Protein AF-A0A937FXF6-F1 (afdb_monomer_lite)

pLDDT: mean 72.11, std 13.73, range [28.94, 90.62]

Organism: NCBI:txid2494733

Structure (mmCIF, N/CA/C/O backbone):
data_AF-A0A937FXF6-F1
#
_entry.id   AF-A0A937FXF6-F1
#
loop_
_atom_site.group_PDB
_atom_site.id
_atom_site.type_symbol
_atom_site.label_atom_id
_atom_site.label_alt_id
_atom_site.label_comp_id
_atom_site.label_asym_id
_atom_site.label_entity_id
_atom_site.label_seq_id
_atom_site.pdbx_PDB_ins_code
_atom_site.Cartn_x
_atom_site.Cartn_y
_atom_site.Cartn_z
_atom_site.occupancy
_atom_site.B_iso_or_equiv
_atom_site.auth_seq_id
_atom_site.auth_comp_id
_atom_site.auth_asym_id
_atom_site.auth_atom_id
_atom_site.pdbx_PDB_model_num
ATOM 1 N N . MET A 1 1 ? -9.557 15.647 -20.014 1.00 28.94 1 MET A N 1
ATOM 2 C CA . MET A 1 1 ? -8.105 15.631 -20.288 1.00 28.94 1 MET A CA 1
ATOM 3 C C . MET A 1 1 ? -7.456 15.015 -19.062 1.00 28.94 1 MET A C 1
ATOM 5 O O . MET A 1 1 ? -7.532 15.624 -18.004 1.00 28.94 1 MET A O 1
ATOM 9 N N . ASN A 1 2 ? -6.970 13.776 -19.180 1.00 29.73 2 ASN A N 1
ATOM 10 C CA . ASN A 1 2 ? -6.402 13.007 -18.070 1.00 29.73 2 ASN A CA 1
ATOM 11 C C . ASN A 1 2 ? -5.007 13.547 -17.745 1.00 29.73 2 ASN A C 1
ATOM 13 O O . ASN A 1 2 ? -4.055 13.266 -18.466 1.00 29.73 2 ASN A O 1
ATOM 17 N N . ASN A 1 3 ? -4.908 14.346 -16.686 1.00 34.97 3 ASN A N 1
ATOM 18 C CA . ASN A 1 3 ? -3.640 14.717 -16.069 1.00 34.97 3 ASN A CA 1
ATOM 19 C C . ASN A 1 3 ? -3.414 13.808 -14.852 1.00 34.97 3 ASN A C 1
ATOM 21 O O . ASN A 1 3 ? -4.322 13.679 -14.035 1.00 34.97 3 ASN A O 1
ATOM 25 N N . ASN A 1 4 ? -2.191 13.274 -14.732 1.00 40.78 4 ASN A N 1
ATOM 26 C CA . ASN A 1 4 ? -1.570 12.672 -13.532 1.00 40.78 4 ASN A CA 1
ATOM 27 C C . ASN A 1 4 ? -1.577 11.138 -13.332 1.00 40.78 4 ASN A C 1
ATOM 29 O O . ASN A 1 4 ? -1.700 10.700 -12.195 1.00 40.78 4 ASN A O 1
ATOM 33 N N . ASN A 1 5 ? -1.302 10.312 -14.350 1.00 48.31 5 ASN A N 1
ATOM 34 C CA . ASN A 1 5 ? -1.121 8.858 -14.125 1.00 48.31 5 ASN A CA 1
ATOM 35 C C . ASN A 1 5 ? 0.332 8.372 -13.950 1.00 48.31 5 ASN A C 1
ATOM 37 O O . ASN A 1 5 ? 0.564 7.170 -13.848 1.00 48.31 5 ASN A O 1
ATOM 41 N N . TYR A 1 6 ? 1.329 9.261 -13.880 1.00 56.16 6 TYR A N 1
ATOM 42 C CA . TYR A 1 6 ? 2.731 8.826 -13.892 1.00 56.16 6 TYR A CA 1
ATOM 43 C C . TYR A 1 6 ? 3.613 9.474 -12.816 1.00 56.16 6 TYR A C 1
ATOM 45 O O . TYR A 1 6 ? 4.704 9.955 -13.115 1.00 56.16 6 TYR A O 1
ATOM 53 N N . GLN A 1 7 ? 3.186 9.461 -11.549 1.00 54.09 7 GLN A N 1
ATOM 54 C CA . GLN A 1 7 ? 4.049 9.878 -10.426 1.00 54.09 7 GLN A CA 1
ATOM 55 C C . GLN A 1 7 ? 5.380 9.091 -10.358 1.00 54.09 7 GLN A C 1
ATOM 57 O O . GLN A 1 7 ? 6.373 9.586 -9.839 1.00 54.09 7 GLN A O 1
ATOM 62 N N . TRP A 1 8 ? 5.465 7.896 -10.948 1.00 59.62 8 TRP A N 1
ATOM 63 C CA . TRP A 1 8 ? 6.728 7.159 -11.069 1.00 59.62 8 TRP A CA 1
ATOM 64 C C . TRP A 1 8 ? 7.698 7.731 -12.113 1.00 59.62 8 TRP A C 1
ATOM 66 O O . TRP A 1 8 ? 8.911 7.597 -11.944 1.00 59.62 8 TRP A O 1
ATOM 76 N N . LEU A 1 9 ? 7.205 8.390 -13.173 1.00 62.44 9 LEU A N 1
ATOM 77 C CA . LEU A 1 9 ? 8.073 9.008 -14.183 1.00 62.44 9 LEU A CA 1
ATOM 78 C C . LEU A 1 9 ? 8.890 10.148 -13.573 1.00 62.44 9 LEU A C 1
ATOM 80 O O . LEU A 1 9 ? 10.043 10.318 -13.955 1.00 62.44 9 LEU A O 1
ATOM 84 N N . SER A 1 10 ? 8.346 10.863 -12.581 1.00 61.66 10 SER A N 1
ATOM 85 C CA . SER A 1 10 ? 9.098 11.902 -11.868 1.00 61.66 10 SER A CA 1
ATOM 86 C C . SER A 1 10 ? 10.244 11.339 -11.026 1.00 61.66 10 SER A C 1
ATOM 88 O O . SER A 1 10 ? 11.285 11.978 -10.915 1.00 61.66 10 SER A O 1
ATOM 90 N N . SER A 1 11 ? 10.123 10.120 -10.485 1.00 60.66 11 SER A N 1
ATOM 91 C CA . SER A 1 11 ? 11.245 9.477 -9.780 1.00 60.66 11 SER A CA 1
ATOM 92 C C . SER A 1 11 ? 12.391 9.158 -10.745 1.00 60.66 11 SER A C 1
ATOM 94 O O . SER A 1 11 ? 13.559 9.370 -10.420 1.00 60.66 11 SER A O 1
ATOM 96 N N . LEU A 1 12 ? 12.065 8.718 -11.964 1.00 64.38 12 LEU A N 1
ATOM 97 C CA . LEU A 1 12 ? 13.050 8.488 -13.027 1.00 64.38 12 LEU A CA 1
ATOM 98 C C . LEU A 1 12 ? 13.654 9.789 -13.552 1.00 64.38 12 LEU A C 1
ATOM 100 O O . LEU A 1 12 ? 14.849 9.831 -13.847 1.00 64.38 12 LEU A O 1
ATOM 104 N N . GLU A 1 13 ? 12.845 10.846 -13.632 1.00 66.56 13 GLU A N 1
ATOM 105 C CA . GLU A 1 13 ? 13.291 12.198 -13.960 1.00 66.56 13 GLU A CA 1
ATOM 106 C C . GLU A 1 13 ? 14.371 12.676 -12.988 1.00 66.56 13 GLU A C 1
ATOM 108 O O . GLU A 1 13 ? 15.431 13.128 -13.416 1.00 66.56 13 GLU A O 1
ATOM 113 N N . VAL A 1 14 ? 14.164 12.473 -11.686 1.00 63.22 14 VAL A N 1
ATOM 114 C CA . VAL A 1 14 ? 15.132 12.867 -10.655 1.00 63.22 14 VAL A CA 1
ATOM 115 C C . VAL A 1 14 ? 16.428 12.049 -10.725 1.00 63.22 14 VAL A C 1
ATOM 117 O O . VAL A 1 14 ? 17.506 12.629 -10.597 1.00 63.22 14 VAL A O 1
ATOM 120 N N . ALA A 1 15 ? 16.368 10.729 -10.939 1.00 62.84 15 ALA A N 1
ATOM 121 C CA . ALA A 1 15 ? 17.587 9.906 -10.955 1.00 62.84 15 ALA A CA 1
ATOM 122 C C . ALA A 1 15 ? 18.389 9.978 -12.246 1.00 62.84 15 ALA A C 1
ATOM 124 O O . ALA A 1 15 ? 19.617 10.061 -12.212 1.00 62.84 15 ALA A O 1
ATOM 125 N N . PHE A 1 16 ? 17.712 9.887 -13.387 1.00 66.81 16 PHE A N 1
ATOM 126 C CA . PHE A 1 16 ? 18.377 9.699 -14.673 1.00 66.81 16 PHE A CA 1
ATOM 127 C C . PHE A 1 16 ? 18.341 10.961 -15.535 1.00 66.81 16 PHE A C 1
ATOM 129 O O . PHE A 1 16 ? 19.142 11.080 -16.467 1.00 66.81 16 PHE A O 1
ATOM 136 N N . ASN A 1 17 ? 17.468 11.920 -15.202 1.00 73.75 17 ASN A N 1
ATOM 137 C CA . ASN A 1 17 ? 17.175 13.113 -15.996 1.00 73.75 17 ASN A CA 1
ATOM 138 C C . ASN A 1 17 ? 17.045 12.807 -17.507 1.00 73.75 17 ASN A C 1
ATOM 140 O O . ASN A 1 17 ? 17.789 13.378 -18.312 1.00 73.75 17 ASN A O 1
ATOM 144 N N . PRO A 1 18 ? 16.196 11.834 -17.897 1.00 73.00 18 PRO A N 1
ATOM 145 C CA . PRO A 1 18 ? 16.007 11.444 -19.286 1.00 73.00 18 PRO A CA 1
ATOM 146 C C . PRO A 1 18 ? 15.195 12.497 -20.058 1.00 73.00 18 PRO A C 1
ATOM 148 O O . PRO A 1 18 ? 14.505 13.327 -19.469 1.00 73.00 18 PRO A O 1
ATOM 151 N N . ASP A 1 19 ? 15.232 12.433 -21.390 1.00 79.12 19 ASP A N 1
ATOM 152 C CA . ASP A 1 19 ? 14.400 13.297 -22.239 1.00 79.12 19 ASP A CA 1
ATOM 153 C C . ASP A 1 19 ? 12.890 13.089 -21.981 1.00 79.12 19 ASP A C 1
ATOM 155 O O . ASP A 1 19 ? 12.420 11.974 -21.736 1.00 79.12 19 ASP A O 1
ATOM 159 N N . ALA A 1 20 ? 12.087 14.150 -22.097 1.00 79.12 20 ALA A N 1
ATOM 160 C CA . ALA A 1 20 ? 10.641 14.071 -21.877 1.00 79.12 20 ALA A CA 1
ATOM 161 C C . ALA A 1 20 ? 9.941 13.087 -22.837 1.00 79.12 20 ALA A C 1
ATOM 163 O O . ALA A 1 20 ? 8.969 12.424 -22.460 1.00 79.12 20 ALA A O 1
ATOM 164 N N . ASN A 1 21 ? 10.436 12.943 -24.071 1.00 79.75 21 ASN A N 1
ATOM 165 C CA . ASN A 1 21 ? 9.888 11.985 -25.027 1.00 79.75 21 ASN A CA 1
ATOM 166 C C . ASN A 1 21 ? 10.235 10.537 -24.652 1.00 79.75 21 ASN A C 1
ATOM 168 O O . ASN A 1 21 ? 9.435 9.641 -24.928 1.00 79.75 21 ASN A O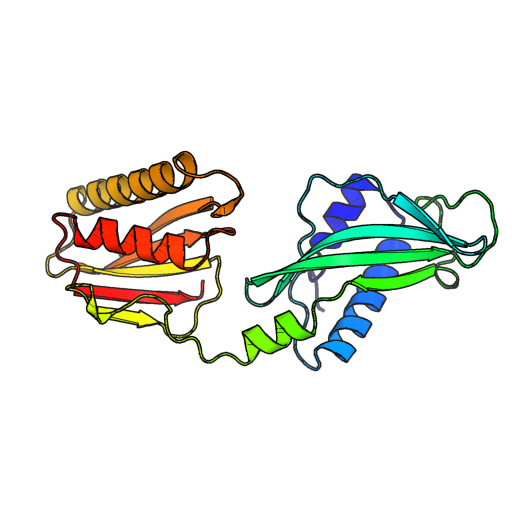 1
ATOM 172 N N . PHE A 1 22 ? 11.369 10.302 -23.978 1.00 82.12 22 PHE A N 1
ATOM 173 C CA . PHE A 1 22 ? 11.707 8.995 -23.404 1.00 82.12 22 PHE A CA 1
ATOM 174 C C . PHE A 1 22 ? 10.673 8.597 -22.347 1.00 82.12 22 PHE A C 1
ATOM 176 O O . PHE A 1 22 ? 10.062 7.534 -22.457 1.00 82.12 22 PHE A O 1
ATOM 183 N N . LEU A 1 23 ? 10.419 9.481 -21.373 1.00 78.69 23 LEU A N 1
ATOM 184 C CA . LEU A 1 23 ? 9.441 9.252 -20.302 1.00 78.69 23 LEU A CA 1
ATOM 185 C C . LEU A 1 23 ? 8.042 8.997 -20.870 1.00 78.69 23 LEU A C 1
ATOM 187 O O . LEU A 1 23 ? 7.380 8.027 -20.498 1.00 78.69 23 LEU A O 1
ATOM 191 N N . LYS A 1 24 ? 7.620 9.825 -21.832 1.00 80.06 24 LYS A N 1
ATOM 192 C CA . LYS A 1 24 ? 6.320 9.688 -22.493 1.00 80.06 24 LYS A CA 1
ATOM 193 C C . LYS A 1 24 ? 6.182 8.352 -23.223 1.00 80.06 24 LYS A C 1
ATOM 195 O O . LYS A 1 24 ? 5.180 7.664 -23.032 1.00 80.06 24 LYS A O 1
ATOM 200 N N . LYS A 1 25 ? 7.167 7.967 -24.045 1.00 84.00 25 LYS A N 1
ATOM 201 C CA . LYS A 1 25 ? 7.114 6.702 -24.794 1.00 84.00 25 LYS A CA 1
ATOM 202 C C . LYS A 1 25 ? 7.137 5.498 -23.855 1.00 84.00 25 LYS A C 1
ATOM 204 O O . LYS A 1 25 ? 6.382 4.551 -24.076 1.00 84.00 25 LYS A O 1
ATOM 209 N N . MET A 1 26 ? 7.970 5.537 -22.818 1.00 83.62 26 MET A N 1
ATOM 210 C CA . MET A 1 26 ? 8.046 4.482 -21.811 1.00 83.62 26 MET A CA 1
ATOM 211 C C . MET A 1 26 ? 6.700 4.293 -21.113 1.00 83.62 26 MET A C 1
ATOM 213 O O . MET A 1 26 ? 6.179 3.181 -21.113 1.00 83.62 26 MET A O 1
ATOM 217 N N . GLY A 1 27 ? 6.099 5.376 -20.605 1.00 79.19 27 GLY A N 1
ATOM 218 C CA . GLY A 1 27 ? 4.797 5.319 -19.941 1.00 79.19 27 GLY A CA 1
ATOM 219 C C . GLY A 1 27 ? 3.712 4.725 -20.834 1.00 79.19 27 GLY A C 1
ATOM 220 O O . GLY A 1 27 ? 3.084 3.741 -20.458 1.00 79.19 27 GLY A O 1
ATOM 221 N N . GLN A 1 28 ? 3.579 5.234 -22.062 1.00 81.88 28 GLN A N 1
ATOM 222 C CA . GLN A 1 28 ? 2.592 4.737 -23.029 1.00 81.88 28 GLN A CA 1
ATOM 223 C C . GLN A 1 28 ? 2.803 3.263 -23.402 1.00 81.88 28 GLN A C 1
ATOM 225 O O . GLN A 1 28 ? 1.839 2.515 -23.551 1.00 81.88 28 GLN A O 1
ATOM 230 N N . THR A 1 29 ? 4.059 2.839 -23.574 1.00 84.50 29 THR A N 1
ATOM 231 C CA . THR A 1 29 ? 4.378 1.458 -23.964 1.00 84.50 29 THR A CA 1
ATOM 232 C C . THR A 1 29 ? 4.073 0.490 -22.824 1.00 84.50 29 THR A C 1
ATOM 234 O O . THR A 1 29 ? 3.408 -0.521 -23.042 1.00 84.50 29 THR A O 1
ATOM 237 N N . LEU A 1 30 ? 4.530 0.804 -21.610 1.00 83.69 30 LEU A N 1
ATOM 238 C CA . LEU A 1 30 ? 4.349 -0.052 -20.440 1.00 83.69 30 LEU A CA 1
ATOM 239 C C . LEU A 1 30 ? 2.883 -0.118 -19.996 1.00 83.69 30 LEU A C 1
ATOM 241 O O . LEU A 1 30 ? 2.415 -1.199 -19.643 1.00 83.69 30 LEU A O 1
ATOM 245 N N . GLU A 1 31 ? 2.140 0.987 -20.072 1.00 78.38 31 GLU A N 1
ATOM 246 C CA . GLU A 1 31 ? 0.695 1.018 -19.808 1.00 78.38 31 GLU A CA 1
ATOM 247 C C . GLU A 1 31 ? -0.052 0.123 -20.800 1.00 78.38 31 GLU A C 1
ATOM 249 O O . GLU A 1 31 ? -0.700 -0.834 -20.389 1.00 78.38 31 GLU A O 1
ATOM 254 N N . ALA A 1 32 ? 0.163 0.306 -22.108 1.00 80.12 32 ALA A N 1
ATOM 255 C CA . ALA A 1 32 ? -0.484 -0.521 -23.125 1.00 80.12 32 ALA A CA 1
ATOM 256 C C . ALA A 1 32 ? -0.135 -2.017 -23.008 1.00 80.12 32 ALA A C 1
ATOM 258 O O . ALA A 1 32 ? -0.944 -2.875 -23.368 1.00 80.12 32 ALA A O 1
ATOM 259 N N . MET A 1 33 ? 1.074 -2.358 -22.548 1.00 82.25 33 MET A N 1
ATOM 260 C CA . MET A 1 33 ? 1.452 -3.746 -22.262 1.00 82.25 33 MET A CA 1
ATOM 261 C C . MET A 1 33 ? 0.724 -4.298 -21.039 1.00 82.25 33 MET A C 1
ATOM 263 O O . MET A 1 33 ? 0.286 -5.448 -21.060 1.00 82.25 33 MET A O 1
ATOM 267 N N . SER A 1 34 ? 0.594 -3.487 -19.995 1.00 78.75 34 SER A N 1
ATOM 268 C CA . SER A 1 34 ? -0.077 -3.880 -18.761 1.00 78.75 34 SER A CA 1
ATOM 269 C C . SER A 1 34 ? -1.574 -4.049 -18.968 1.00 78.75 34 SER A C 1
ATOM 271 O O . SER A 1 34 ? -2.109 -5.072 -18.561 1.00 78.75 34 SER A O 1
ATOM 273 N N . ASP A 1 35 ? -2.219 -3.136 -19.696 1.00 75.62 35 ASP A N 1
ATOM 274 C CA . ASP A 1 35 ? -3.632 -3.239 -20.072 1.00 75.62 35 ASP A CA 1
ATOM 275 C C . ASP A 1 35 ? -3.896 -4.529 -20.859 1.00 75.62 35 ASP A C 1
ATOM 277 O O . ASP A 1 35 ? -4.858 -5.250 -20.620 1.00 75.62 35 ASP A O 1
ATOM 281 N N . ARG A 1 36 ? -3.002 -4.912 -21.778 1.00 78.69 36 ARG A N 1
ATOM 282 C CA . ARG A 1 36 ? -3.145 -6.202 -22.479 1.00 78.69 36 ARG A CA 1
ATOM 283 C C . ARG A 1 36 ? -2.979 -7.402 -21.551 1.00 78.69 36 ARG A C 1
ATOM 285 O O . ARG A 1 36 ? -3.608 -8.429 -21.789 1.00 78.69 36 ARG A O 1
ATOM 292 N N . ALA A 1 37 ? -2.100 -7.300 -20.559 1.00 78.75 37 ALA A N 1
ATOM 293 C CA . ALA A 1 37 ? -1.777 -8.394 -19.652 1.00 78.75 37 ALA A CA 1
ATOM 294 C C . ALA A 1 37 ? -2.819 -8.575 -18.533 1.00 78.75 37 ALA A C 1
ATOM 296 O O . ALA A 1 37 ? -3.092 -9.707 -18.143 1.00 78.75 37 ALA A O 1
ATOM 297 N N . LEU A 1 38 ? -3.395 -7.477 -18.039 1.00 73.25 38 LEU A N 1
ATOM 298 C CA . LEU A 1 38 ? -4.373 -7.442 -16.948 1.00 73.25 38 LEU A CA 1
ATOM 299 C C . LEU A 1 38 ? -5.823 -7.295 -17.440 1.00 73.25 38 LEU A C 1
ATOM 301 O O . LEU A 1 38 ? -6.758 -7.510 -16.674 1.00 73.25 38 LEU A O 1
ATOM 305 N N . GLY A 1 39 ? -6.037 -6.931 -18.706 1.00 70.50 39 GLY A N 1
ATOM 306 C CA . GLY A 1 39 ? -7.355 -6.600 -19.242 1.00 70.50 39 GLY A CA 1
ATOM 307 C C . GLY A 1 39 ? -7.773 -5.166 -18.896 1.00 70.50 39 GLY A C 1
ATOM 308 O O . GLY A 1 39 ? -7.090 -4.207 -19.230 1.00 70.50 39 GLY A O 1
ATOM 309 N N . SER A 1 40 ? -8.931 -4.993 -18.256 1.00 54.00 40 SER A N 1
ATOM 310 C CA . SER A 1 40 ? -9.504 -3.673 -17.932 1.00 54.00 40 SER A CA 1
ATOM 311 C C . SER A 1 40 ? -9.040 -3.081 -16.595 1.00 54.00 40 SER A C 1
ATOM 313 O O . SER A 1 40 ? -9.572 -2.053 -16.179 1.00 54.00 40 SER A O 1
ATOM 315 N N . ALA A 1 41 ? -8.097 -3.716 -15.897 1.00 53.53 41 ALA A N 1
ATOM 316 C CA . ALA A 1 41 ? -7.511 -3.148 -14.689 1.00 53.53 41 ALA A CA 1
ATOM 317 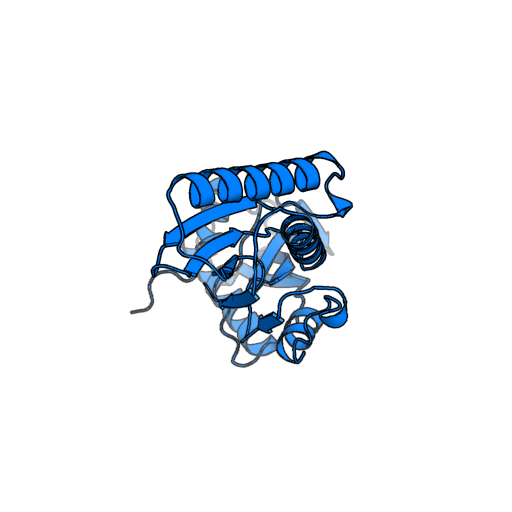C C . ALA A 1 41 ? -6.546 -2.023 -15.092 1.00 53.53 41 ALA A C 1
ATOM 319 O O . ALA A 1 41 ? -5.392 -2.276 -15.431 1.00 53.53 41 ALA A O 1
ATOM 320 N N . SER A 1 42 ? -7.041 -0.783 -15.110 1.00 49.91 42 SER A N 1
ATOM 321 C CA . SER A 1 42 ? -6.194 0.388 -15.325 1.00 49.91 42 SER A CA 1
ATOM 322 C C . SER A 1 42 ? -5.110 0.427 -14.256 1.00 49.91 42 SER A C 1
ATOM 324 O O . SER A 1 42 ? -5.404 0.372 -13.063 1.00 49.91 42 SER A O 1
ATOM 326 N N . LEU A 1 43 ? -3.856 0.547 -14.685 1.00 50.88 43 LEU A N 1
ATOM 327 C CA . LEU A 1 43 ? -2.727 0.748 -13.786 1.00 50.88 43 LEU A CA 1
ATOM 328 C C . LEU A 1 43 ? -2.868 2.118 -13.104 1.00 50.88 43 LEU A C 1
ATOM 330 O O . LEU A 1 43 ? -2.449 3.145 -13.639 1.00 50.88 43 LEU A O 1
ATOM 334 N N . VAL A 1 44 ? -3.480 2.159 -11.922 1.00 42.47 44 VAL A N 1
ATOM 335 C CA . VAL A 1 44 ? -3.525 3.371 -11.099 1.00 42.47 44 VAL A CA 1
ATOM 336 C C . VAL A 1 44 ? -2.264 3.399 -10.237 1.00 42.47 44 VAL A C 1
ATOM 338 O O . VAL A 1 44 ? -2.283 3.037 -9.072 1.00 42.47 44 VAL A O 1
ATOM 341 N N . GLY A 1 45 ? -1.151 3.820 -10.845 1.00 46.19 45 GLY A N 1
ATOM 342 C CA . GLY A 1 45 ? 0.069 4.205 -10.128 1.00 46.19 45 GLY A CA 1
ATOM 343 C C . GLY A 1 45 ? 1.032 3.065 -9.774 1.00 46.19 45 GLY A C 1
ATOM 344 O O . GLY A 1 45 ? 0.940 2.438 -8.730 1.00 46.19 45 GLY A O 1
ATOM 345 N N . ALA A 1 46 ? 2.067 2.873 -10.592 1.00 43.25 46 ALA A N 1
ATOM 346 C CA . ALA A 1 46 ? 3.287 2.207 -10.127 1.00 43.25 46 ALA A CA 1
ATOM 347 C C . ALA A 1 46 ? 4.055 3.134 -9.169 1.00 43.25 46 ALA A C 1
ATOM 349 O O . ALA A 1 46 ? 4.086 4.340 -9.413 1.00 43.25 46 ALA A O 1
ATOM 350 N N . PHE A 1 47 ? 4.708 2.598 -8.133 1.00 45.47 47 PHE A N 1
ATOM 351 C CA . PHE A 1 47 ? 5.605 3.362 -7.258 1.00 45.47 47 PHE A CA 1
ATOM 352 C C . PHE A 1 47 ? 6.972 2.684 -7.205 1.00 45.47 47 PHE A C 1
ATOM 354 O O . PHE A 1 47 ? 7.177 1.723 -6.476 1.00 45.47 47 PHE A O 1
ATOM 361 N N . LEU A 1 48 ? 7.942 3.223 -7.940 1.00 47.50 48 LEU A N 1
ATOM 362 C CA . LEU A 1 48 ? 9.347 2.858 -7.763 1.00 47.50 48 LEU A CA 1
ATOM 363 C C . LEU A 1 48 ? 9.819 3.353 -6.387 1.00 47.50 48 LEU A C 1
ATOM 365 O O . LEU A 1 48 ? 9.988 4.563 -6.208 1.00 47.50 48 LEU A O 1
ATOM 369 N N . MET A 1 49 ? 10.030 2.449 -5.425 1.00 39.38 49 MET A N 1
ATOM 370 C CA . MET A 1 49 ? 10.642 2.817 -4.149 1.00 39.38 49 MET A CA 1
ATOM 371 C C . MET A 1 49 ? 12.180 2.874 -4.258 1.00 39.38 49 MET A C 1
ATOM 373 O O . MET A 1 49 ? 12.793 1.979 -4.841 1.00 39.38 49 MET A O 1
ATOM 377 N N . PRO A 1 50 ? 12.825 3.921 -3.711 1.00 42.22 50 PRO A N 1
ATOM 378 C CA . PRO A 1 50 ? 14.280 3.996 -3.559 1.00 42.22 50 PRO A CA 1
ATOM 379 C C . PRO A 1 50 ? 14.802 3.026 -2.471 1.00 42.22 50 PRO A C 1
ATOM 381 O O . PRO A 1 50 ? 14.028 2.614 -1.609 1.00 42.22 50 PRO A O 1
ATOM 384 N N . PRO A 1 51 ? 16.114 2.701 -2.448 1.00 42.94 51 PRO A N 1
ATOM 385 C CA . PRO A 1 51 ? 17.196 3.354 -3.180 1.00 42.94 51 PRO A CA 1
ATOM 386 C C . PRO A 1 51 ? 17.375 2.742 -4.566 1.00 42.94 51 PRO A C 1
ATOM 388 O O . PRO A 1 51 ? 17.530 1.533 -4.707 1.00 42.94 51 PRO A O 1
ATOM 391 N N . MET A 1 52 ? 17.366 3.590 -5.595 1.00 49.06 52 MET A N 1
ATOM 392 C CA . MET A 1 52 ? 17.606 3.135 -6.959 1.00 49.06 52 MET A CA 1
ATOM 393 C C . MET A 1 52 ? 18.987 2.480 -7.055 1.00 49.06 52 MET A C 1
ATOM 395 O O . MET A 1 52 ? 19.984 3.169 -6.823 1.00 49.06 52 MET A O 1
ATOM 399 N N . PRO A 1 53 ? 19.090 1.192 -7.429 1.00 48.66 53 PRO A N 1
ATOM 400 C CA . PRO A 1 53 ? 20.325 0.729 -8.027 1.00 48.66 53 PRO A CA 1
ATOM 401 C C . PRO A 1 53 ? 20.521 1.506 -9.335 1.00 48.66 53 PRO A C 1
ATOM 403 O O . PRO A 1 53 ? 19.559 1.795 -10.054 1.00 48.66 53 PRO A O 1
ATOM 406 N N . GLU A 1 54 ? 21.764 1.878 -9.638 1.00 53.75 54 GLU A N 1
ATOM 407 C CA . GLU A 1 54 ? 22.123 2.387 -10.961 1.00 53.75 54 GLU A CA 1
ATOM 408 C C . GLU A 1 54 ? 21.549 1.439 -12.027 1.00 53.75 54 GLU A C 1
ATOM 410 O O . GLU A 1 54 ? 21.624 0.217 -11.869 1.00 53.75 54 GLU A O 1
ATOM 415 N N . ALA A 1 55 ? 20.948 1.987 -13.092 1.00 55.97 55 ALA A N 1
ATOM 416 C CA . ALA A 1 55 ? 20.481 1.175 -14.210 1.00 55.97 55 ALA A CA 1
ATOM 417 C C . ALA A 1 55 ? 21.649 0.304 -14.687 1.00 55.97 55 ALA A C 1
ATOM 419 O O . ALA A 1 55 ? 22.668 0.821 -15.149 1.00 55.97 55 ALA A O 1
ATOM 420 N N . PHE A 1 56 ? 21.526 -1.012 -14.536 1.00 59.59 56 PHE A N 1
ATOM 421 C CA . PHE A 1 56 ? 22.622 -1.918 -14.844 1.00 59.59 56 PHE A CA 1
ATOM 422 C C . PHE A 1 56 ? 22.456 -2.462 -16.258 1.00 59.59 56 PHE A C 1
ATOM 424 O O . PHE A 1 56 ? 21.360 -2.809 -16.706 1.00 59.59 56 PHE A O 1
ATOM 431 N N . GLN A 1 57 ? 23.573 -2.502 -16.978 1.00 62.50 57 GLN A N 1
ATOM 432 C CA . GLN A 1 57 ? 23.621 -2.985 -18.346 1.00 62.50 57 GLN A CA 1
ATOM 433 C C . GLN A 1 57 ? 23.641 -4.514 -18.343 1.00 62.50 57 GLN A C 1
ATOM 435 O O . GLN A 1 57 ? 24.595 -5.146 -17.889 1.00 62.50 57 GLN A O 1
ATOM 440 N N . ILE A 1 58 ? 22.600 -5.115 -18.900 1.00 58.00 58 ILE A N 1
ATOM 441 C CA . ILE A 1 58 ? 22.556 -6.536 -19.211 1.00 58.00 58 ILE A CA 1
ATOM 442 C C . ILE A 1 58 ? 23.060 -6.667 -20.649 1.00 58.00 58 ILE A C 1
ATOM 444 O O . ILE A 1 58 ? 22.326 -6.446 -21.609 1.00 58.00 58 ILE A O 1
ATOM 448 N N . SER A 1 59 ? 24.342 -6.990 -20.818 1.00 54.44 59 SER A N 1
ATOM 449 C CA . SER A 1 59 ? 24.876 -7.277 -22.152 1.00 54.44 59 SER A CA 1
ATOM 450 C C . SER A 1 59 ? 24.328 -8.614 -22.644 1.00 54.44 59 SER A C 1
ATOM 452 O O . SER A 1 59 ? 24.661 -9.668 -22.101 1.00 54.44 59 SER A O 1
ATOM 454 N N . SER A 1 60 ? 23.512 -8.585 -23.696 1.00 50.19 60 SER A N 1
ATOM 455 C CA . SER A 1 60 ? 23.037 -9.784 -24.387 1.00 50.19 60 SER A CA 1
ATOM 456 C C . SER A 1 60 ? 23.294 -9.625 -25.880 1.00 50.19 60 SER A C 1
ATOM 458 O O . SER A 1 60 ? 22.775 -8.712 -26.509 1.00 50.19 60 SER A O 1
ATOM 460 N N . ARG A 1 61 ? 24.124 -10.502 -26.463 1.00 54.59 61 ARG A N 1
ATOM 461 C CA . ARG A 1 61 ? 24.355 -10.596 -27.922 1.00 54.59 61 ARG A CA 1
ATOM 462 C C . ARG A 1 61 ? 24.737 -9.275 -28.624 1.00 54.59 61 ARG A C 1
ATOM 464 O O . ARG A 1 61 ? 24.331 -9.053 -29.757 1.00 54.59 61 ARG A O 1
ATOM 471 N N . GLY A 1 62 ? 25.525 -8.421 -27.969 1.00 58.38 62 GLY A N 1
ATOM 472 C CA . GLY A 1 62 ? 25.961 -7.133 -28.530 1.00 58.38 62 GLY A CA 1
ATOM 473 C C . GLY A 1 62 ? 24.958 -5.987 -28.362 1.00 58.38 62 GLY A C 1
ATOM 474 O O . GLY A 1 62 ? 25.264 -4.870 -28.753 1.00 58.38 62 GLY A O 1
ATOM 475 N N . GLN A 1 63 ? 23.802 -6.236 -27.741 1.00 63.66 63 GLN A N 1
ATOM 476 C CA . GLN A 1 63 ? 22.803 -5.212 -27.449 1.00 63.66 63 GLN A CA 1
ATOM 477 C C . GLN A 1 63 ? 22.960 -4.683 -26.020 1.00 63.66 63 GLN A C 1
ATOM 479 O O . GLN A 1 63 ? 23.164 -5.448 -25.069 1.00 63.66 63 GLN A O 1
ATOM 484 N N . ASN A 1 64 ? 22.826 -3.363 -25.877 1.00 69.25 64 ASN A N 1
ATOM 485 C CA . ASN A 1 64 ? 22.819 -2.675 -24.591 1.00 69.25 64 ASN A CA 1
ATOM 486 C C . ASN A 1 64 ? 21.388 -2.636 -24.054 1.00 69.25 64 ASN A C 1
ATOM 488 O O . ASN A 1 64 ? 20.619 -1.727 -24.370 1.00 69.25 64 ASN A O 1
ATOM 492 N N . ILE A 1 65 ? 21.037 -3.648 -23.261 1.00 76.94 65 ILE A N 1
ATOM 493 C CA . ILE A 1 65 ? 19.778 -3.676 -22.519 1.00 76.94 65 ILE A CA 1
ATOM 494 C C . ILE A 1 65 ? 20.038 -3.072 -21.146 1.00 76.94 65 ILE A C 1
ATOM 496 O O . ILE A 1 65 ? 20.962 -3.476 -20.442 1.00 76.94 65 ILE A O 1
ATOM 500 N N . TYR A 1 66 ? 19.208 -2.120 -20.757 1.00 77.44 66 TYR A N 1
ATOM 501 C CA . TYR A 1 66 ? 19.223 -1.510 -19.438 1.00 77.44 66 TYR A CA 1
ATOM 502 C C . TYR A 1 66 ? 18.017 -1.999 -18.660 1.00 77.44 66 TYR A C 1
ATOM 504 O O . TYR A 1 66 ? 16.939 -2.162 -19.231 1.00 77.44 66 TYR A O 1
ATOM 512 N N . SER A 1 67 ? 18.210 -2.234 -17.367 1.00 79.50 67 SER A N 1
ATOM 513 C CA . SER A 1 67 ? 17.163 -2.715 -16.478 1.00 79.50 67 SER A CA 1
ATOM 514 C C . SER A 1 67 ? 17.067 -1.856 -15.228 1.00 79.50 67 SER A C 1
ATOM 516 O O . SER A 1 67 ? 18.077 -1.371 -14.713 1.00 79.50 67 SER A O 1
ATOM 518 N N . LEU A 1 68 ? 15.845 -1.729 -14.721 1.00 75.31 68 LEU A N 1
ATOM 519 C CA . LEU A 1 68 ? 15.532 -1.086 -13.459 1.00 75.31 68 LEU A CA 1
ATOM 520 C C . LEU A 1 68 ? 14.499 -1.913 -12.692 1.00 75.31 68 LEU A C 1
ATOM 522 O O . LEU A 1 68 ? 13.425 -2.220 -13.212 1.00 75.31 68 LEU A O 1
ATOM 526 N N . ASP A 1 69 ? 14.830 -2.246 -11.449 1.00 72.31 69 ASP A N 1
ATOM 527 C CA . ASP A 1 69 ? 13.894 -2.859 -10.510 1.00 72.31 69 ASP A CA 1
ATOM 528 C C . ASP A 1 69 ? 12.996 -1.790 -9.881 1.00 72.31 69 ASP A C 1
ATOM 530 O O . ASP A 1 69 ? 13.422 -0.656 -9.656 1.00 72.31 69 ASP A O 1
ATOM 534 N N . GLY A 1 70 ? 11.759 -2.166 -9.569 1.00 70.12 70 GLY A N 1
ATOM 535 C CA . GLY A 1 70 ? 10.816 -1.293 -8.889 1.00 70.12 70 GLY A CA 1
ATOM 536 C C . GLY A 1 70 ? 9.694 -2.030 -8.198 1.00 70.12 70 GLY A C 1
ATOM 537 O O . GLY A 1 70 ? 9.608 -3.255 -8.274 1.00 70.12 70 GLY A O 1
ATOM 538 N N . ASP A 1 71 ? 8.800 -1.250 -7.602 1.00 66.75 71 ASP A N 1
ATOM 539 C CA . ASP A 1 71 ? 7.553 -1.733 -7.035 1.00 66.75 71 ASP A CA 1
ATOM 540 C C . ASP A 1 71 ? 6.359 -1.120 -7.786 1.00 66.75 71 ASP A C 1
ATOM 542 O O . ASP A 1 71 ? 6.403 -0.038 -8.378 1.00 66.75 71 ASP A O 1
ATOM 546 N N . LEU A 1 72 ? 5.277 -1.874 -7.845 1.00 70.75 72 LEU A N 1
ATOM 547 C CA . LEU A 1 72 ? 4.018 -1.503 -8.466 1.00 70.75 72 LEU A CA 1
ATOM 548 C C . LEU A 1 72 ? 2.940 -1.677 -7.416 1.00 70.75 72 LEU A C 1
ATOM 550 O O . LEU A 1 72 ? 2.811 -2.769 -6.878 1.00 70.75 72 LEU A O 1
ATOM 554 N N . VAL A 1 73 ? 2.175 -0.627 -7.138 1.00 63.06 73 VAL A N 1
ATOM 555 C CA . VAL A 1 73 ? 1.056 -0.712 -6.205 1.00 63.06 73 VAL A CA 1
ATOM 556 C C . VAL A 1 73 ? -0.228 -0.755 -7.020 1.00 63.06 73 VAL A C 1
ATOM 558 O O . VAL A 1 73 ? -0.532 0.185 -7.742 1.00 63.06 73 VAL A O 1
ATOM 561 N N . ILE A 1 74 ? -0.968 -1.856 -6.950 1.00 64.62 74 ILE A N 1
ATOM 562 C CA . ILE A 1 74 ? -2.291 -1.975 -7.577 1.00 64.62 74 ILE A CA 1
ATOM 563 C C . ILE A 1 74 ? -3.255 -2.399 -6.492 1.00 64.62 74 ILE A C 1
ATOM 565 O O . ILE A 1 74 ? -2.986 -3.369 -5.788 1.00 64.62 74 ILE A O 1
ATOM 569 N N . ASP A 1 75 ? -4.350 -1.652 -6.344 1.00 60.16 75 ASP A N 1
ATOM 570 C CA . ASP A 1 75 ? -5.342 -1.895 -5.294 1.00 60.16 75 ASP A CA 1
ATOM 571 C C . ASP A 1 75 ? -4.656 -2.040 -3.917 1.00 60.16 75 ASP A C 1
ATOM 573 O O . ASP A 1 75 ? -5.003 -2.903 -3.118 1.00 60.16 75 ASP A O 1
ATOM 577 N N . GLY A 1 76 ? -3.610 -1.216 -3.715 1.00 54.34 76 GLY A N 1
ATOM 578 C CA . GLY A 1 76 ? -2.711 -1.122 -2.557 1.00 54.34 76 GLY A CA 1
ATOM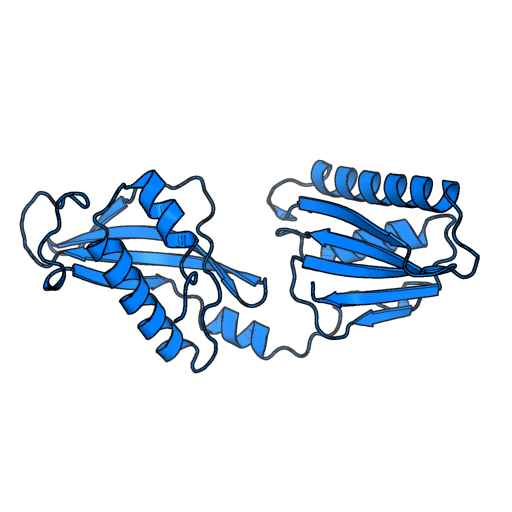 579 C C . GLY A 1 76 ? -1.762 -2.304 -2.298 1.00 54.34 76 GLY A C 1
ATOM 580 O O . GLY A 1 76 ? -0.840 -2.194 -1.489 1.00 54.34 76 GLY A O 1
ATOM 581 N N . PHE A 1 77 ? -1.860 -3.395 -3.048 1.00 59.44 77 PHE A N 1
ATOM 582 C CA . PHE A 1 77 ? -0.860 -4.456 -2.986 1.00 59.44 77 PHE A CA 1
ATOM 583 C C . PHE A 1 77 ? 0.417 -4.037 -3.712 1.00 59.44 77 PHE A C 1
ATOM 585 O O . PHE A 1 77 ? 0.379 -3.635 -4.874 1.00 59.44 77 PHE A O 1
ATOM 592 N N . GLY A 1 78 ? 1.555 -4.141 -3.023 1.00 67.25 78 GLY A N 1
ATOM 593 C CA . GLY A 1 78 ? 2.876 -3.903 -3.596 1.00 67.25 78 GLY A CA 1
ATOM 594 C C . GLY A 1 78 ? 3.406 -5.139 -4.321 1.00 67.25 78 GLY A C 1
ATOM 595 O O . GLY A 1 78 ? 3.482 -6.226 -3.749 1.00 67.25 78 GLY A O 1
ATOM 596 N N . TYR A 1 79 ? 3.827 -4.967 -5.570 1.00 72.38 79 TYR A N 1
ATOM 597 C CA . TYR A 1 79 ? 4.394 -6.025 -6.389 1.00 72.38 79 TYR A CA 1
ATOM 598 C C . TYR A 1 79 ? 5.736 -5.621 -6.986 1.00 72.38 79 TYR A C 1
ATOM 600 O O . TYR A 1 79 ? 5.852 -4.587 -7.642 1.00 72.38 79 TYR A O 1
ATOM 608 N N . ARG A 1 80 ? 6.736 -6.494 -6.863 1.00 74.25 80 ARG A N 1
ATOM 609 C CA . ARG A 1 80 ? 8.046 -6.262 -7.473 1.00 74.25 80 ARG A CA 1
ATOM 610 C C . ARG A 1 80 ? 7.977 -6.392 -8.994 1.00 74.25 80 ARG A C 1
ATOM 612 O O . ARG A 1 80 ? 7.629 -7.452 -9.524 1.00 74.25 80 ARG A O 1
ATOM 619 N N . VAL A 1 81 ? 8.409 -5.348 -9.685 1.00 77.00 81 VAL A N 1
ATOM 620 C CA . VAL A 1 81 ? 8.497 -5.259 -11.143 1.00 77.00 81 VAL A CA 1
ATOM 621 C C . VAL A 1 81 ? 9.935 -5.047 -11.601 1.00 77.00 81 VAL A C 1
ATOM 623 O O . VAL A 1 81 ? 10.811 -4.652 -10.834 1.00 77.00 81 VAL A O 1
ATOM 626 N N . GLN A 1 82 ? 10.178 -5.312 -12.880 1.00 81.50 82 GLN A N 1
ATOM 627 C CA . GLN A 1 82 ? 11.423 -4.952 -13.545 1.00 81.50 82 GLN A CA 1
ATOM 628 C C . GLN A 1 82 ? 11.115 -4.389 -14.929 1.00 81.50 82 GLN A C 1
ATOM 630 O O . GLN A 1 82 ? 10.446 -5.044 -15.736 1.00 81.50 82 GLN A O 1
ATOM 635 N N . ILE A 1 83 ? 11.611 -3.185 -15.195 1.00 81.69 83 ILE A N 1
ATOM 636 C CA . ILE A 1 83 ? 11.487 -2.481 -16.470 1.00 81.69 83 ILE A CA 1
ATOM 637 C C . ILE A 1 83 ? 12.797 -2.646 -17.224 1.00 81.69 83 ILE A C 1
ATOM 639 O O . ILE A 1 83 ? 13.859 -2.385 -16.665 1.00 81.69 83 ILE A O 1
ATOM 643 N N . CYS A 1 84 ? 12.717 -3.016 -18.497 1.00 85.62 84 CYS A N 1
ATOM 644 C CA . CYS A 1 84 ? 13.862 -3.019 -19.391 1.00 85.62 84 CYS A CA 1
ATOM 645 C C . CYS A 1 84 ? 13.651 -2.076 -20.568 1.00 85.62 84 CYS A C 1
ATOM 647 O O . CYS A 1 84 ? 12.528 -1.882 -21.047 1.00 85.62 84 CYS A O 1
ATOM 649 N N . TRP A 1 85 ? 14.758 -1.530 -21.057 1.00 85.38 85 TRP A N 1
ATOM 650 C CA . TRP A 1 85 ? 14.785 -0.806 -22.314 1.00 85.38 85 TRP A CA 1
ATOM 651 C C . TRP A 1 85 ? 16.055 -1.083 -23.107 1.00 85.38 85 TRP A C 1
ATOM 653 O O . TRP A 1 85 ? 17.124 -1.333 -22.553 1.00 85.38 85 TRP A O 1
ATOM 663 N N . GLU A 1 86 ? 15.929 -1.008 -24.426 1.00 84.44 86 GLU A N 1
ATOM 664 C CA . GLU A 1 86 ? 17.054 -1.034 -25.357 1.00 84.44 86 GLU A CA 1
ATOM 665 C C . GLU A 1 86 ? 16.907 0.091 -26.378 1.00 84.44 86 GLU A C 1
ATOM 667 O O . GLU A 1 86 ? 15.803 0.570 -26.668 1.00 84.44 86 GLU A O 1
ATOM 672 N N . TYR A 1 87 ? 18.040 0.480 -26.949 1.00 79.75 87 TYR A N 1
ATOM 673 C CA . TYR A 1 87 ? 18.098 1.347 -28.113 1.00 79.75 87 TYR A CA 1
ATOM 674 C C . TYR A 1 87 ? 18.630 0.538 -29.283 1.00 79.75 87 TYR A C 1
ATOM 676 O O . TYR A 1 87 ? 19.699 -0.056 -29.191 1.00 79.75 87 TYR A O 1
ATOM 684 N N . SER A 1 88 ? 17.871 0.489 -30.373 1.00 73.75 88 SER A N 1
ATOM 685 C CA . SER A 1 88 ? 18.138 -0.417 -31.491 1.00 73.75 88 SER A CA 1
ATOM 686 C C . SER A 1 88 ? 19.323 -0.021 -32.383 1.00 73.75 88 SER A C 1
ATOM 688 O O . SER A 1 88 ? 19.492 -0.624 -33.438 1.00 73.75 88 SER A O 1
ATOM 690 N N . ASP A 1 89 ? 20.087 1.012 -32.025 1.00 69.75 89 ASP A N 1
ATOM 691 C CA . ASP A 1 89 ? 21.285 1.437 -32.754 1.00 69.75 89 ASP A CA 1
ATOM 692 C C . ASP A 1 89 ? 22.529 0.918 -32.019 1.00 69.75 89 ASP A C 1
ATOM 694 O O . ASP A 1 89 ? 22.693 1.193 -30.829 1.00 69.75 89 ASP A O 1
ATOM 698 N N . ASP A 1 90 ? 23.416 0.213 -32.729 1.00 58.44 90 ASP A N 1
ATOM 699 C CA . ASP A 1 90 ? 24.667 -0.396 -32.224 1.00 58.44 90 ASP A CA 1
ATOM 700 C C . ASP A 1 90 ? 25.725 0.651 -31.796 1.00 58.44 90 ASP A C 1
ATOM 702 O O . ASP A 1 90 ? 26.926 0.382 -31.739 1.00 58.44 90 ASP A O 1
ATOM 706 N N . SER A 1 91 ? 25.315 1.889 -31.506 1.00 58.69 91 SER A N 1
ATOM 707 C CA . SER A 1 91 ? 26.227 2.916 -31.024 1.00 58.69 91 SER A CA 1
ATOM 708 C C . SER A 1 91 ? 26.685 2.561 -29.610 1.00 58.69 91 SER A C 1
ATOM 710 O O . SER A 1 91 ? 25.870 2.469 -28.692 1.00 58.69 91 SER A O 1
ATOM 712 N N . GLU A 1 92 ? 27.999 2.422 -29.424 1.00 54.41 92 GLU A N 1
ATOM 713 C CA . GLU A 1 92 ? 28.665 2.040 -28.165 1.00 54.41 92 GLU A CA 1
ATOM 714 C C . GLU A 1 92 ? 28.307 2.913 -26.944 1.00 54.41 92 GLU A C 1
ATOM 716 O O . GLU A 1 92 ? 28.687 2.583 -25.822 1.00 54.41 92 GLU A O 1
ATOM 721 N N . LYS A 1 93 ? 27.599 4.037 -27.122 1.00 56.38 93 LYS A N 1
ATOM 722 C CA . LYS A 1 93 ? 27.216 4.944 -26.035 1.00 56.38 93 LYS A CA 1
ATOM 723 C C . LYS A 1 93 ? 25.760 5.374 -26.151 1.00 56.38 93 LYS A C 1
ATOM 725 O O . LYS A 1 93 ? 25.435 6.347 -26.826 1.00 56.38 93 LYS A O 1
ATOM 730 N N . PHE A 1 94 ? 24.902 4.666 -25.429 1.00 66.44 94 PHE A N 1
ATOM 731 C CA . PHE A 1 94 ? 23.540 5.096 -25.145 1.00 66.44 94 PHE A CA 1
ATOM 732 C C . PHE A 1 94 ? 23.563 6.164 -24.038 1.00 66.44 94 PHE A C 1
ATOM 734 O O . PHE A 1 94 ? 23.876 5.868 -22.886 1.00 66.44 94 PHE A O 1
ATOM 741 N N . ASP A 1 95 ? 23.265 7.418 -24.389 1.00 69.31 95 ASP A N 1
ATOM 742 C CA . ASP A 1 95 ? 23.088 8.521 -23.435 1.00 69.31 95 ASP A CA 1
ATOM 743 C C . ASP A 1 95 ? 21.599 8.869 -23.348 1.00 69.31 95 ASP A C 1
ATOM 745 O O . ASP A 1 95 ? 21.043 9.507 -24.247 1.00 69.31 95 ASP A O 1
ATOM 749 N N . ILE A 1 96 ? 20.956 8.457 -22.251 1.00 67.31 96 ILE A N 1
ATOM 750 C CA . ILE A 1 96 ? 19.515 8.635 -22.016 1.00 67.31 96 ILE A CA 1
ATOM 751 C C . ILE A 1 96 ? 19.069 10.109 -22.049 1.00 67.31 96 ILE A C 1
ATOM 753 O O . ILE A 1 96 ? 17.900 10.409 -22.289 1.00 67.31 96 ILE A O 1
ATOM 757 N N . LYS A 1 97 ? 20.014 11.042 -21.866 1.00 67.62 97 LYS A N 1
ATOM 758 C CA . LYS A 1 97 ? 19.772 12.490 -21.846 1.00 67.62 97 LYS A CA 1
ATOM 759 C C . LYS A 1 97 ? 19.699 13.118 -23.240 1.00 67.62 97 LYS A C 1
ATOM 761 O O . LYS A 1 97 ? 19.388 14.299 -23.352 1.00 67.62 97 LYS A O 1
ATOM 766 N N . LYS A 1 98 ? 20.048 12.378 -24.300 1.00 65.62 98 LYS A N 1
ATOM 767 C CA . LYS A 1 98 ? 20.212 12.914 -25.667 1.00 65.62 98 LYS A CA 1
ATOM 768 C C . LYS A 1 98 ? 19.412 12.162 -26.727 1.00 65.62 98 LYS A C 1
ATOM 770 O O . LYS A 1 98 ? 19.715 12.267 -27.915 1.00 65.62 98 LYS A O 1
ATOM 775 N N . ILE A 1 99 ? 18.404 11.398 -26.319 1.00 66.56 99 ILE A N 1
ATOM 776 C CA . ILE A 1 99 ? 17.613 10.602 -27.255 1.00 66.56 99 ILE A CA 1
ATOM 777 C C . ILE A 1 99 ? 16.569 11.494 -27.921 1.00 66.56 99 ILE A C 1
ATOM 779 O O . ILE A 1 99 ? 15.542 11.813 -27.333 1.00 66.56 99 ILE A O 1
ATOM 783 N N . SER A 1 100 ? 16.835 11.879 -29.165 1.00 64.75 100 SER A N 1
ATOM 784 C CA . SER A 1 100 ? 15.876 12.584 -30.019 1.00 64.75 100 SER A CA 1
ATOM 785 C C . SER A 1 100 ? 15.005 11.625 -30.834 1.00 64.75 100 SER A C 1
ATOM 787 O O . SER A 1 100 ? 13.837 11.914 -31.091 1.00 64.75 100 SER A O 1
ATOM 789 N N . ASP A 1 101 ? 15.555 10.473 -31.222 1.00 73.12 101 ASP A N 1
ATOM 790 C CA . ASP A 1 101 ? 14.859 9.458 -32.009 1.00 73.12 101 ASP A CA 1
ATOM 791 C C . ASP A 1 101 ? 14.221 8.416 -31.092 1.00 73.12 101 ASP A C 1
ATOM 793 O O . ASP A 1 101 ? 14.814 7.403 -30.709 1.00 73.12 101 ASP A O 1
ATOM 797 N N . THR A 1 102 ? 12.975 8.685 -30.717 1.00 74.38 102 THR A N 1
ATOM 798 C CA . THR A 1 102 ? 12.238 7.758 -29.869 1.00 74.38 102 THR A CA 1
ATOM 799 C C . THR A 1 102 ? 11.807 6.493 -30.593 1.00 74.38 102 THR A C 1
ATOM 801 O O . THR A 1 102 ? 11.487 5.535 -29.903 1.00 74.38 102 THR A O 1
ATOM 804 N N . GLU A 1 103 ? 11.808 6.406 -31.928 1.00 80.19 103 GLU A N 1
ATOM 805 C CA . GLU A 1 103 ? 11.329 5.214 -32.650 1.00 80.19 103 GLU A CA 1
ATOM 806 C C . GLU A 1 103 ? 12.222 3.994 -32.399 1.00 80.19 103 GLU A C 1
ATOM 808 O O . GLU A 1 103 ? 11.716 2.880 -32.248 1.00 80.19 103 GLU A O 1
ATOM 813 N N . LYS A 1 104 ? 13.525 4.233 -32.225 1.00 79.94 104 LYS A N 1
ATOM 814 C CA . LYS A 1 104 ? 14.554 3.226 -31.922 1.00 79.94 104 LYS A CA 1
ATOM 815 C C . LYS A 1 104 ? 14.540 2.709 -30.483 1.00 79.94 104 LYS A C 1
ATOM 817 O O . LYS A 1 104 ? 15.206 1.720 -30.179 1.00 79.94 104 LYS A O 1
ATOM 822 N N . LEU A 1 105 ? 13.789 3.354 -29.589 1.00 83.00 105 LEU A N 1
ATOM 823 C CA . LEU A 1 105 ? 13.615 2.885 -28.217 1.00 83.00 105 LEU A CA 1
ATOM 824 C C . LEU A 1 105 ? 12.594 1.760 -28.143 1.00 83.00 105 LEU A C 1
ATOM 826 O O . LEU A 1 105 ? 11.484 1.879 -28.673 1.00 83.00 105 LEU A O 1
ATOM 830 N N . ARG A 1 106 ? 12.916 0.716 -27.391 1.00 87.62 106 ARG A N 1
ATOM 831 C CA . ARG A 1 106 ? 11.955 -0.318 -27.009 1.00 87.62 106 ARG A CA 1
ATOM 832 C C . ARG A 1 106 ? 11.934 -0.447 -25.501 1.00 87.62 106 ARG A C 1
ATOM 834 O O . ARG A 1 106 ? 12.984 -0.437 -24.871 1.00 87.62 106 ARG A O 1
ATOM 841 N N . PHE A 1 107 ? 10.730 -0.581 -24.961 1.00 86.69 107 PHE A N 1
ATOM 842 C CA . PHE A 1 107 ? 10.459 -0.748 -23.539 1.00 86.69 107 PHE A CA 1
ATOM 843 C C . PHE A 1 107 ? 9.654 -2.018 -23.341 1.00 86.69 107 PHE A C 1
ATOM 845 O O . PHE A 1 107 ? 8.775 -2.320 -24.152 1.00 86.69 107 PHE A O 1
ATOM 852 N N . TRP A 1 108 ? 9.931 -2.744 -22.270 1.00 88.38 108 TRP A N 1
ATOM 853 C CA . TRP A 1 108 ? 9.109 -3.870 -21.861 1.00 88.38 108 TRP A CA 1
ATOM 854 C C . TRP A 1 108 ? 9.230 -4.118 -20.367 1.00 88.38 108 TRP A C 1
ATOM 856 O O . TRP A 1 108 ? 10.224 -3.770 -19.729 1.00 88.38 108 TRP A O 1
ATOM 866 N N . TRP A 1 109 ? 8.223 -4.786 -19.816 1.00 85.31 109 TRP A N 1
ATOM 867 C CA . TRP A 1 109 ? 8.360 -5.402 -18.511 1.00 85.31 109 TRP A CA 1
ATOM 868 C C . TRP A 1 109 ? 9.202 -6.670 -18.632 1.00 85.31 109 TRP A C 1
ATOM 870 O O . TRP A 1 109 ? 8.793 -7.637 -19.274 1.00 85.31 109 TRP A O 1
ATOM 880 N N . CYS A 1 110 ? 10.377 -6.678 -18.015 1.00 83.38 110 CYS A N 1
ATOM 881 C CA . CYS A 1 110 ? 11.186 -7.886 -17.875 1.00 83.38 110 CYS A CA 1
ATOM 882 C C . CYS A 1 110 ? 10.580 -8.829 -16.829 1.00 83.38 110 CYS A C 1
ATOM 884 O O . CYS A 1 110 ? 10.542 -10.044 -17.014 1.00 83.38 110 CYS A O 1
ATOM 886 N N . LYS A 1 111 ? 10.025 -8.248 -15.759 1.00 82.75 111 LYS A N 1
ATOM 887 C CA . LYS A 1 111 ? 9.247 -8.955 -14.743 1.00 82.75 111 LYS A CA 1
ATOM 888 C C . LYS A 1 111 ? 7.975 -8.170 -14.446 1.00 82.75 111 LYS A C 1
ATOM 890 O O . LYS A 1 111 ? 8.047 -7.076 -13.893 1.00 82.75 111 LYS A O 1
ATOM 895 N N . PHE A 1 112 ? 6.827 -8.737 -14.819 1.00 85.50 112 PHE A N 1
ATOM 896 C CA . PHE A 1 112 ? 5.503 -8.193 -14.517 1.00 85.50 112 PHE A CA 1
ATOM 897 C C . PHE A 1 112 ? 4.649 -9.249 -13.794 1.00 85.50 112 PHE A C 1
ATOM 899 O O . PHE A 1 112 ? 4.474 -10.345 -14.336 1.00 85.50 112 PHE A O 1
ATOM 906 N N . PRO A 1 113 ? 4.125 -8.958 -12.594 1.00 81.69 113 PRO A N 1
ATOM 907 C CA . PRO A 1 113 ? 3.512 -9.940 -11.703 1.00 81.69 113 PRO A CA 1
ATOM 908 C C . PRO A 1 113 ? 2.026 -10.177 -12.025 1.00 81.69 113 PRO A C 1
ATOM 910 O O . PRO A 1 113 ? 1.152 -10.051 -11.175 1.00 81.69 113 PRO A O 1
ATOM 913 N N . VAL A 1 114 ? 1.716 -10.506 -13.285 1.00 83.88 114 VAL A N 1
ATOM 914 C CA . VAL A 1 114 ? 0.328 -10.686 -13.768 1.00 83.88 114 VAL A CA 1
ATOM 915 C C . VAL A 1 114 ? -0.425 -11.727 -12.949 1.00 83.88 114 VAL A C 1
ATOM 917 O O . VAL A 1 114 ? -1.591 -11.536 -12.618 1.00 83.88 114 VAL A O 1
ATOM 920 N N . LYS A 1 115 ? 0.224 -12.858 -12.647 1.00 80.12 115 LYS A N 1
ATOM 921 C CA . LYS A 1 115 ? -0.433 -13.967 -11.949 1.00 80.12 115 LYS A CA 1
ATOM 922 C C . LYS A 1 115 ? -0.759 -13.581 -10.517 1.00 80.12 115 LYS A C 1
ATOM 924 O O . LYS A 1 115 ? -1.846 -13.893 -10.056 1.00 80.12 115 LYS A O 1
ATOM 929 N N . GLU A 1 116 ? 0.168 -12.909 -9.850 1.00 78.06 116 GLU A N 1
ATOM 930 C CA . GLU A 1 116 ? 0.031 -12.426 -8.485 1.00 78.06 116 GLU A CA 1
ATOM 931 C C . GLU A 1 116 ? -1.066 -11.356 -8.404 1.00 78.06 116 GLU A C 1
ATOM 933 O O . GLU A 1 116 ? -1.960 -11.474 -7.571 1.00 78.06 116 GLU A O 1
ATOM 938 N N . ILE A 1 117 ? -1.074 -10.388 -9.330 1.00 75.56 117 ILE A N 1
ATOM 939 C CA . ILE A 1 117 ? -2.117 -9.351 -9.411 1.00 75.56 117 ILE A CA 1
ATOM 940 C C . ILE A 1 117 ? -3.501 -9.989 -9.593 1.00 75.56 117 ILE A C 1
ATOM 942 O O . ILE A 1 117 ? -4.415 -9.743 -8.809 1.00 75.56 117 ILE A O 1
ATOM 946 N N . LEU A 1 118 ? -3.660 -10.863 -10.593 1.00 74.06 118 LEU A N 1
ATOM 947 C CA . LEU A 1 118 ? -4.950 -11.501 -10.872 1.00 74.06 118 LEU A CA 1
ATOM 948 C C . LEU A 1 118 ? -5.388 -12.467 -9.761 1.00 74.06 118 LEU A C 1
ATOM 950 O O . LEU A 1 118 ? -6.586 -12.669 -9.570 1.00 74.06 118 LEU A O 1
ATOM 954 N N . GLN A 1 119 ? -4.456 -13.090 -9.036 1.00 70.94 119 GLN A N 1
ATOM 955 C CA . GLN A 1 119 ? -4.788 -13.929 -7.883 1.00 70.94 119 GLN A CA 1
ATOM 956 C C . GLN A 1 119 ? -5.358 -13.103 -6.733 1.00 70.94 119 GLN A C 1
ATOM 958 O O . GLN A 1 119 ? -6.360 -13.520 -6.160 1.00 70.94 119 GLN A O 1
ATOM 963 N N . GLU A 1 120 ? -4.767 -11.951 -6.416 1.00 66.38 120 GLU A N 1
ATOM 964 C CA . GLU A 1 120 ? -5.271 -11.086 -5.343 1.00 66.38 120 GLU A CA 1
ATOM 965 C C . GLU A 1 120 ? -6.622 -10.451 -5.703 1.00 66.38 120 GLU A C 1
ATOM 967 O O . GLU A 1 120 ? -7.530 -10.453 -4.878 1.00 66.38 120 GLU A O 1
ATOM 972 N N . GLN A 1 121 ? -6.827 -10.031 -6.957 1.00 64.94 121 GLN A N 1
ATOM 973 C CA . GLN A 1 121 ? -8.114 -9.472 -7.406 1.00 64.94 121 GLN A CA 1
ATOM 974 C C . GLN A 1 121 ? -9.280 -10.474 -7.363 1.00 64.94 121 GLN A C 1
ATOM 976 O O . GL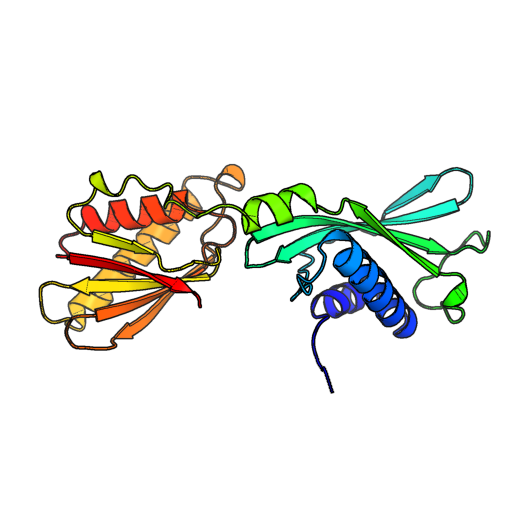N A 1 121 ? -10.434 -10.080 -7.207 1.00 64.94 121 GLN A O 1
ATOM 981 N N . ASN A 1 122 ? -9.001 -11.773 -7.511 1.00 53.47 122 ASN A N 1
ATOM 982 C CA . ASN A 1 122 ? -10.023 -12.825 -7.520 1.00 53.47 122 ASN A CA 1
ATOM 983 C C . ASN A 1 122 ? -10.236 -13.490 -6.150 1.00 53.47 122 ASN A C 1
ATOM 985 O O . ASN A 1 122 ? -11.075 -14.389 -6.030 1.00 53.47 122 ASN A O 1
ATOM 989 N N . LYS A 1 123 ? -9.494 -13.091 -5.111 1.00 48.19 123 LYS A N 1
ATOM 990 C CA . LYS A 1 123 ? -9.718 -13.597 -3.756 1.00 48.19 123 LYS A CA 1
ATOM 991 C C . LYS A 1 123 ? -10.901 -12.868 -3.130 1.00 48.19 123 LYS A C 1
ATOM 993 O O . LYS A 1 123 ? -10.884 -11.660 -2.923 1.00 48.19 123 LYS A O 1
ATOM 998 N N . SER A 1 124 ? -11.924 -13.631 -2.752 1.00 43.06 124 SER A N 1
ATOM 999 C CA . SER A 1 124 ? -12.869 -13.169 -1.739 1.00 43.06 124 SER A CA 1
ATOM 1000 C C . SER A 1 124 ? -12.089 -13.105 -0.428 1.00 43.06 124 SER A C 1
ATOM 1002 O O . SER A 1 124 ? -11.706 -14.147 0.105 1.00 43.06 124 SER A O 1
ATOM 1004 N N . PHE A 1 125 ? -11.783 -11.902 0.051 1.00 47.69 125 PHE A N 1
ATOM 1005 C CA . PHE A 1 125 ? -11.047 -11.719 1.298 1.00 47.69 125 PHE A CA 1
ATOM 1006 C C . PHE A 1 125 ? -11.903 -12.220 2.465 1.00 47.69 125 PHE A C 1
ATOM 1008 O O . PHE A 1 125 ? -12.785 -11.525 2.960 1.00 47.69 125 PHE A O 1
ATOM 1015 N N . SER A 1 126 ? -11.661 -13.452 2.909 1.00 50.19 126 SER A N 1
ATOM 1016 C CA . SER A 1 126 ? -11.901 -13.791 4.305 1.00 50.19 126 SER A CA 1
ATOM 1017 C C . SER A 1 126 ? -10.828 -13.074 5.107 1.00 50.19 126 SER A C 1
ATOM 1019 O O . SER A 1 126 ? -9.647 -13.241 4.800 1.00 50.19 126 SER A O 1
ATOM 1021 N N . ILE A 1 127 ? -11.226 -12.293 6.109 1.00 56.41 127 ILE A N 1
ATOM 1022 C CA . ILE A 1 127 ? -10.295 -11.716 7.078 1.00 56.41 127 ILE A CA 1
ATOM 1023 C C . ILE A 1 127 ? -9.455 -12.892 7.619 1.00 56.41 127 ILE A C 1
ATOM 1025 O O . ILE A 1 127 ? -10.036 -13.788 8.231 1.00 56.41 127 ILE A O 1
ATOM 1029 N N . PRO A 1 128 ? -8.129 -12.957 7.380 1.00 59.28 128 PRO A N 1
ATOM 1030 C CA . PRO A 1 128 ? -7.290 -14.056 7.868 1.00 59.28 128 PRO A CA 1
ATOM 1031 C C . PRO A 1 128 ? -7.018 -13.941 9.375 1.00 59.28 128 PRO A C 1
ATOM 1033 O O . PRO A 1 128 ? -6.132 -14.601 9.898 1.00 59.28 128 PRO A O 1
ATOM 1036 N N . ILE A 1 129 ? -7.783 -13.097 10.061 1.00 61.97 129 ILE A N 1
ATOM 1037 C CA . ILE A 1 129 ? -7.775 -12.912 11.498 1.00 61.97 129 ILE A CA 1
ATOM 1038 C C . ILE A 1 129 ? -8.872 -13.820 12.043 1.00 61.97 129 ILE A C 1
ATOM 1040 O O . ILE A 1 129 ? -10.011 -13.796 11.562 1.00 61.97 129 ILE A O 1
ATOM 1044 N N . ASN A 1 130 ? -8.549 -14.633 13.044 1.00 62.91 130 ASN A N 1
ATOM 1045 C CA . ASN A 1 130 ? -9.545 -15.481 13.683 1.00 62.91 130 ASN A CA 1
ATOM 1046 C C . ASN A 1 130 ? -10.524 -14.622 14.503 1.00 62.91 130 ASN A C 1
ATOM 1048 O O . ASN A 1 130 ? -10.334 -14.399 15.694 1.00 62.91 130 ASN A O 1
ATOM 1052 N N . VAL A 1 131 ? -11.598 -14.156 13.863 1.00 60.41 131 VAL A N 1
ATOM 1053 C CA . VAL A 1 131 ? -12.612 -13.285 14.481 1.00 60.41 131 VAL A CA 1
ATOM 1054 C C . VAL A 1 131 ? -13.300 -13.905 15.703 1.00 60.41 131 VAL A C 1
ATOM 1056 O O . VAL A 1 131 ? -13.874 -13.179 16.504 1.00 60.41 131 VAL A O 1
ATOM 1059 N N . ALA A 1 132 ? -13.231 -15.229 15.882 1.00 61.28 132 ALA A N 1
ATOM 1060 C CA . ALA A 1 132 ? -13.775 -15.905 17.060 1.00 61.28 132 ALA A CA 1
ATOM 1061 C C . ALA A 1 132 ? -12.935 -15.696 18.336 1.00 61.28 132 ALA A C 1
ATOM 1063 O O . ALA A 1 132 ? -13.362 -16.119 19.410 1.00 61.28 132 ALA A O 1
ATOM 1064 N N . SER A 1 133 ? -11.752 -15.084 18.225 1.00 72.44 133 SER A N 1
ATOM 1065 C CA . SER A 1 133 ? -10.828 -14.868 19.343 1.00 72.44 133 SER A CA 1
ATOM 1066 C C . SER A 1 133 ? -11.058 -13.560 20.109 1.00 72.44 133 SER A C 1
ATOM 1068 O O . SER A 1 133 ? -10.470 -13.402 21.175 1.00 72.44 133 SER A O 1
ATOM 1070 N N . PHE A 1 134 ? -11.886 -12.639 19.604 1.00 80.81 134 PHE A N 1
ATOM 1071 C CA . PHE A 1 134 ? -12.084 -11.313 20.208 1.00 80.81 134 PHE A CA 1
ATOM 1072 C C . PHE A 1 134 ? -13.463 -11.182 20.850 1.00 80.81 134 PHE A C 1
ATOM 1074 O O . PHE A 1 134 ? -14.434 -11.810 20.418 1.00 80.81 134 PHE A O 1
ATOM 1081 N N . SER A 1 135 ? -13.565 -10.346 21.882 1.00 82.94 135 SER A N 1
ATOM 1082 C CA . SER A 1 135 ? -14.845 -10.041 22.530 1.00 82.94 135 SER A CA 1
ATOM 1083 C C . SER A 1 135 ? -15.695 -9.045 21.733 1.00 82.94 135 SER A C 1
ATOM 1085 O O . SER A 1 135 ? -16.901 -8.931 21.976 1.00 82.94 135 SER A O 1
ATOM 1087 N N . PHE A 1 136 ? -15.094 -8.361 20.757 1.00 81.75 136 PHE A N 1
ATOM 1088 C CA . PHE A 1 136 ? -15.759 -7.457 19.823 1.00 81.75 136 PHE A CA 1
ATOM 1089 C C . PHE A 1 136 ? -15.932 -8.064 18.428 1.00 81.75 136 PHE A C 1
ATOM 1091 O O . PHE A 1 136 ? -15.223 -8.976 18.008 1.00 81.75 136 PHE A O 1
ATOM 1098 N N . VAL A 1 137 ? -16.881 -7.511 17.672 1.00 81.56 137 VAL A N 1
ATOM 1099 C CA . VAL A 1 137 ? -17.126 -7.913 16.281 1.00 81.56 137 VAL A CA 1
ATOM 1100 C C . VAL A 1 137 ? -16.131 -7.215 15.354 1.00 81.56 137 VAL A C 1
ATOM 1102 O O . VAL A 1 137 ? -15.989 -5.998 15.422 1.00 81.56 137 VAL A O 1
ATOM 1105 N N . VAL A 1 138 ? -15.494 -7.957 14.447 1.00 76.94 138 VAL A N 1
ATOM 1106 C CA . VAL A 1 138 ? -14.665 -7.395 13.367 1.00 76.94 138 VAL A CA 1
ATOM 1107 C C . VAL A 1 138 ? -15.391 -7.573 12.036 1.00 76.94 138 VAL A C 1
ATOM 1109 O O . VAL A 1 138 ? -15.682 -8.699 11.634 1.00 76.94 138 VAL A O 1
ATOM 1112 N N . GLU A 1 139 ? -15.672 -6.472 11.342 1.00 71.75 139 GLU A N 1
ATOM 1113 C CA . GLU A 1 139 ? -16.289 -6.474 10.013 1.00 71.75 139 GLU A CA 1
ATOM 1114 C C . GLU A 1 139 ? -15.387 -5.824 8.957 1.00 71.75 139 GLU A C 1
ATOM 1116 O O . GLU A 1 139 ? -14.671 -4.861 9.230 1.00 71.75 139 GLU A O 1
ATOM 1121 N N . SER A 1 140 ? -15.458 -6.335 7.725 1.00 70.12 140 SER A N 1
ATOM 1122 C CA . SER A 1 140 ? -14.732 -5.818 6.561 1.00 70.12 140 SER A CA 1
ATOM 1123 C C . SER A 1 140 ? -15.677 -5.684 5.372 1.00 70.12 140 SER A C 1
ATOM 1125 O O . SER A 1 140 ? -16.443 -6.607 5.084 1.00 70.12 140 SER A O 1
ATOM 1127 N N . LYS A 1 141 ? -15.614 -4.550 4.666 1.00 56.31 141 LYS A N 1
ATOM 1128 C CA . LYS A 1 141 ? -16.488 -4.248 3.518 1.00 56.31 141 LYS A CA 1
ATOM 1129 C C . LYS A 1 141 ? -15.734 -4.035 2.202 1.00 56.31 141 LYS A C 1
ATOM 1131 O O . LYS A 1 141 ? -16.265 -3.373 1.323 1.00 56.31 141 LYS A O 1
ATOM 1136 N N . THR A 1 142 ? -14.565 -4.671 2.051 1.00 57.97 142 THR A N 1
ATOM 1137 C CA . THR A 1 142 ? -13.538 -4.443 1.006 1.00 57.97 142 THR A CA 1
ATOM 1138 C C . THR A 1 142 ? -12.478 -3.464 1.501 1.00 57.97 142 THR A C 1
ATOM 1140 O O . THR A 1 142 ? -12.785 -2.310 1.774 1.00 57.97 142 THR A O 1
ATOM 1143 N N . ILE A 1 143 ? -11.239 -3.951 1.637 1.00 60.84 143 ILE A N 1
ATOM 1144 C CA . ILE A 1 143 ? -10.098 -3.189 2.155 1.00 60.84 143 ILE A CA 1
ATOM 1145 C C . ILE A 1 143 ? -8.927 -3.323 1.188 1.00 60.84 143 ILE A C 1
ATOM 1147 O O . ILE A 1 143 ? -8.537 -4.432 0.823 1.00 60.84 143 ILE A O 1
ATOM 1151 N N . VAL A 1 144 ? -8.349 -2.186 0.840 1.00 55.16 144 VAL A N 1
ATOM 1152 C CA . VAL A 1 144 ? -7.077 -2.033 0.158 1.00 55.16 144 VAL A CA 1
ATOM 1153 C C . VAL A 1 144 ? -6.002 -1.867 1.233 1.00 55.16 144 VAL A C 1
ATOM 1155 O O . VAL A 1 144 ? -5.838 -0.797 1.817 1.00 55.16 144 VAL A O 1
ATOM 1158 N N . LEU A 1 145 ? -5.258 -2.936 1.529 1.00 59.09 145 LEU A N 1
ATOM 1159 C CA . LEU A 1 145 ? -3.981 -2.776 2.236 1.00 59.09 145 LEU A CA 1
ATOM 1160 C C . LEU A 1 145 ? -3.088 -1.899 1.356 1.00 59.09 145 LEU A C 1
ATOM 1162 O O . LEU A 1 145 ? -3.093 -2.168 0.168 1.00 59.09 145 LEU A O 1
ATOM 1166 N N . PRO A 1 146 ? -2.359 -0.879 1.846 1.00 60.44 146 PRO A N 1
ATOM 1167 C CA . PRO A 1 146 ? -1.974 -0.647 3.237 1.00 60.44 146 PRO A CA 1
ATOM 1168 C C . PRO A 1 146 ? -2.831 0.376 3.988 1.00 60.44 146 PRO A C 1
ATOM 1170 O O . PRO A 1 146 ? -2.662 0.529 5.196 1.00 60.44 146 PRO A O 1
ATOM 1173 N N . HIS A 1 147 ? -3.717 1.097 3.303 1.00 68.44 147 HIS A N 1
ATOM 1174 C CA . HIS A 1 147 ? -4.442 2.225 3.878 1.00 68.44 147 HIS A CA 1
ATOM 1175 C C . HIS A 1 147 ? -5.840 1.808 4.318 1.00 68.44 147 HIS A C 1
ATOM 1177 O O . HIS A 1 147 ? -6.764 1.732 3.513 1.00 68.44 147 HIS A O 1
ATOM 1183 N N . ILE A 1 148 ? -5.993 1.586 5.620 1.00 74.94 148 ILE A N 1
ATOM 1184 C CA . ILE A 1 148 ? -7.253 1.151 6.217 1.00 74.94 148 ILE A CA 1
ATOM 1185 C C . ILE A 1 148 ? -7.844 2.276 7.063 1.00 74.94 148 ILE A C 1
ATOM 1187 O O . ILE A 1 148 ? -7.142 2.920 7.851 1.00 74.94 148 ILE A O 1
ATOM 1191 N N . LEU A 1 149 ? -9.154 2.479 6.939 1.00 81.50 149 LEU A N 1
ATOM 1192 C CA . LEU A 1 149 ? -9.944 3.182 7.938 1.00 81.50 149 LEU A CA 1
ATOM 1193 C C . LEU A 1 149 ? -10.415 2.206 9.005 1.00 81.50 149 LEU A C 1
ATOM 1195 O O . LEU A 1 149 ? -11.077 1.213 8.721 1.00 81.50 149 LEU A O 1
ATOM 1199 N N . PHE A 1 150 ? -10.066 2.523 10.240 1.00 81.06 150 PHE A N 1
ATOM 1200 C CA . PHE A 1 150 ? -10.306 1.708 11.408 1.00 81.06 150 PHE A CA 1
ATOM 1201 C C . PHE A 1 150 ? -11.332 2.400 12.301 1.00 81.06 150 PHE A C 1
ATOM 1203 O O . PHE A 1 150 ? -11.028 3.377 12.988 1.00 81.06 150 PHE A O 1
ATOM 1210 N N . GLN A 1 151 ? -12.572 1.925 12.235 1.00 86.19 151 GLN A N 1
ATOM 1211 C CA . GLN A 1 151 ? -13.692 2.481 12.981 1.00 86.19 151 GLN A CA 1
ATOM 1212 C C . GLN A 1 151 ? -13.901 1.698 14.273 1.00 86.19 151 GLN A C 1
ATOM 1214 O O . GLN A 1 151 ? -14.254 0.523 14.235 1.00 86.19 151 GLN A O 1
ATOM 1219 N N . ILE A 1 152 ? -13.699 2.345 15.417 1.00 85.50 152 ILE A N 1
ATOM 1220 C CA . ILE A 1 152 ? -13.822 1.737 16.741 1.00 85.50 152 ILE A CA 1
ATOM 1221 C C . ILE A 1 152 ? -15.117 2.223 17.386 1.00 85.50 152 ILE A C 1
ATOM 1223 O O . ILE A 1 152 ? -15.259 3.406 17.708 1.00 85.50 152 ILE A O 1
ATOM 1227 N N . HIS A 1 153 ? -16.041 1.291 17.610 1.00 86.25 153 HIS A N 1
ATOM 1228 C CA . HIS A 1 153 ? -17.284 1.541 18.330 1.00 86.25 153 HIS A CA 1
ATOM 1229 C C . HIS A 1 153 ? -17.126 1.220 19.816 1.00 86.25 153 HIS A C 1
ATOM 1231 O O . HIS A 1 153 ? -16.882 0.073 20.205 1.00 86.25 153 HIS A O 1
ATOM 1237 N N . CYS A 1 154 ? -17.354 2.221 20.656 1.00 83.75 154 CYS A N 1
ATOM 1238 C CA . CYS A 1 154 ? -17.277 2.127 22.106 1.00 83.75 154 CYS A CA 1
ATOM 1239 C C . CYS A 1 154 ? -18.666 1.923 22.730 1.00 83.75 154 CYS A C 1
ATOM 1241 O O . CYS A 1 154 ? -19.658 2.532 22.323 1.00 83.75 154 CYS A O 1
ATOM 1243 N N . ALA A 1 155 ? -18.733 1.110 23.789 1.00 81.44 155 ALA A N 1
ATOM 1244 C CA . ALA A 1 155 ? -19.963 0.935 24.570 1.00 81.44 155 ALA A CA 1
ATOM 1245 C C . ALA A 1 155 ? -20.382 2.206 25.341 1.00 81.44 155 ALA A C 1
ATOM 1247 O O . ALA A 1 155 ? -21.553 2.375 25.678 1.00 81.44 155 ALA A O 1
ATOM 1248 N N . SER A 1 156 ? -19.422 3.087 25.629 1.00 82.38 156 SER A N 1
ATOM 1249 C CA . SER A 1 156 ? -19.594 4.308 26.420 1.00 82.38 156 SER A CA 1
ATOM 1250 C C . SER A 1 156 ? -19.272 5.550 25.593 1.00 82.38 156 SER A C 1
ATOM 1252 O O . SER A 1 156 ? -18.551 5.464 24.599 1.00 82.38 156 SER A O 1
ATOM 1254 N N . ALA A 1 157 ? -19.758 6.706 26.054 1.00 85.62 157 ALA A N 1
ATOM 1255 C CA . ALA A 1 157 ? -19.416 7.990 25.457 1.00 85.62 157 ALA A CA 1
ATOM 1256 C C . ALA A 1 157 ? -17.898 8.239 25.502 1.00 85.62 157 ALA A C 1
ATOM 1258 O O . ALA A 1 157 ? -17.248 8.054 26.534 1.00 85.62 157 ALA A O 1
ATOM 1259 N N . ILE A 1 158 ? -17.357 8.681 24.376 1.00 85.62 158 ILE A N 1
ATOM 1260 C CA . ILE A 1 158 ? -15.957 9.024 24.168 1.00 85.62 158 ILE A CA 1
ATOM 1261 C C . ILE A 1 158 ? -15.658 10.346 24.870 1.00 85.62 158 ILE A C 1
ATOM 1263 O O . ILE A 1 158 ? -16.287 11.373 24.604 1.00 85.62 158 ILE A O 1
ATOM 1267 N N . THR A 1 159 ? -14.653 10.319 25.737 1.00 86.44 159 THR A N 1
ATOM 1268 C CA . THR A 1 159 ? -14.088 11.499 26.397 1.00 86.44 159 THR A CA 1
ATOM 1269 C C . THR A 1 159 ? -12.728 11.846 25.792 1.00 86.44 159 THR A C 1
ATOM 1271 O O . THR A 1 159 ? -12.090 11.011 25.155 1.00 86.44 159 THR A O 1
ATOM 1274 N N . THR A 1 160 ? -12.247 13.071 26.014 1.00 86.19 160 THR A N 1
ATOM 1275 C CA . THR A 1 160 ? -10.901 13.485 25.580 1.00 86.19 160 THR A CA 1
ATOM 1276 C C . THR A 1 160 ? -9.809 12.591 26.168 1.00 86.19 160 THR A C 1
ATOM 1278 O O . THR A 1 160 ? -8.936 12.143 25.436 1.00 86.19 160 THR A O 1
ATOM 1281 N N . GLU A 1 161 ? -9.909 12.254 27.454 1.00 85.94 161 GLU A N 1
ATOM 1282 C CA . GLU A 1 161 ? -8.987 11.329 28.129 1.00 85.94 161 GLU A CA 1
ATOM 1283 C C . GLU A 1 161 ? -8.978 9.943 27.464 1.00 85.94 161 GLU A C 1
ATOM 1285 O O . GLU A 1 161 ? -7.920 9.359 27.242 1.00 85.94 161 GLU A O 1
ATOM 1290 N N . LEU A 1 162 ? -10.151 9.434 27.068 1.00 83.06 162 LEU A N 1
ATOM 1291 C CA . LEU A 1 162 ? -10.268 8.165 26.348 1.00 83.06 162 LEU A CA 1
ATOM 1292 C C . LEU A 1 162 ? -9.550 8.234 24.995 1.00 83.06 162 LEU A C 1
ATOM 1294 O O . LEU A 1 162 ? -8.823 7.312 24.633 1.00 83.06 162 LEU A O 1
ATOM 1298 N N . VAL A 1 163 ? -9.718 9.335 24.263 1.00 85.75 163 VAL A N 1
ATOM 1299 C CA . VAL A 1 163 ? -9.040 9.557 22.980 1.00 85.75 163 VAL A CA 1
ATOM 1300 C C . VAL A 1 163 ? -7.522 9.612 23.143 1.00 85.75 163 VAL A C 1
ATOM 1302 O O . VAL A 1 163 ? -6.797 9.011 22.349 1.00 85.75 163 VAL A O 1
ATOM 1305 N N . GLU A 1 164 ? -7.029 10.328 24.150 1.00 87.12 164 GLU A N 1
ATOM 1306 C CA . GLU A 1 164 ? -5.596 10.447 24.433 1.00 87.12 164 GLU A CA 1
ATOM 1307 C C . GLU A 1 164 ? -4.988 9.088 24.798 1.00 87.12 164 GLU A C 1
ATOM 1309 O O . GLU A 1 164 ? -3.978 8.694 24.212 1.00 87.12 164 GLU A O 1
ATOM 1314 N N . ASN A 1 165 ? -5.649 8.331 25.677 1.00 86.50 165 ASN A N 1
ATOM 1315 C CA . ASN A 1 165 ? -5.200 7.001 26.083 1.00 86.50 165 ASN A CA 1
ATOM 1316 C C . ASN A 1 165 ? -5.205 6.008 24.911 1.00 86.50 165 ASN A C 1
ATOM 1318 O O . ASN A 1 165 ? -4.256 5.243 24.748 1.00 86.50 165 ASN A O 1
ATOM 1322 N N . LEU A 1 166 ? -6.232 6.036 24.056 1.00 85.75 166 LEU A N 1
ATOM 1323 C CA . LEU A 1 166 ? -6.307 5.143 22.900 1.00 85.75 166 LEU A CA 1
ATOM 1324 C C . LEU A 1 166 ? -5.221 5.459 21.867 1.00 85.75 166 LEU A C 1
ATOM 1326 O O . LEU A 1 166 ? -4.569 4.551 21.356 1.00 85.75 166 LEU A O 1
ATOM 1330 N N . ASN A 1 167 ? -4.986 6.746 21.595 1.00 87.31 167 ASN A N 1
ATOM 1331 C CA . ASN A 1 167 ? -3.870 7.163 20.751 1.00 87.31 167 ASN A CA 1
ATOM 1332 C C . ASN A 1 167 ? -2.530 6.707 21.338 1.00 87.31 167 ASN A C 1
ATOM 1334 O O . ASN A 1 167 ? -1.678 6.230 20.594 1.00 87.31 167 ASN A O 1
ATOM 1338 N N . ALA A 1 168 ? -2.334 6.831 22.654 1.00 88.81 168 ALA A N 1
ATOM 1339 C CA . ALA A 1 168 ? -1.109 6.385 23.309 1.00 88.81 168 ALA A CA 1
ATOM 1340 C C . ALA A 1 168 ? -0.887 4.874 23.133 1.00 88.81 168 ALA A C 1
ATOM 1342 O O . ALA A 1 168 ? 0.188 4.475 22.692 1.00 88.81 168 ALA A O 1
ATOM 1343 N N . ILE A 1 169 ? -1.915 4.056 23.380 1.00 89.81 169 ILE A N 1
ATOM 1344 C CA . ILE A 1 169 ? -1.855 2.594 23.235 1.00 89.81 169 ILE A CA 1
ATOM 1345 C C . ILE A 1 169 ? -1.546 2.185 21.798 1.00 89.81 169 ILE A C 1
ATOM 1347 O O . ILE A 1 169 ? -0.668 1.360 21.565 1.00 89.81 169 ILE A O 1
ATOM 1351 N N . ILE A 1 170 ? -2.237 2.771 20.821 1.00 89.06 170 ILE A N 1
ATOM 1352 C CA . ILE A 1 170 ? -2.038 2.428 19.411 1.00 89.06 170 ILE A CA 1
ATOM 1353 C C . ILE A 1 170 ? -0.642 2.859 18.932 1.00 89.06 170 ILE A C 1
ATOM 1355 O O . ILE A 1 170 ? 0.027 2.104 18.227 1.00 89.06 170 ILE A O 1
ATOM 1359 N N . ASN A 1 171 ? -0.160 4.034 19.350 1.00 89.50 171 ASN A N 1
ATOM 1360 C CA . ASN A 1 171 ? 1.191 4.503 19.021 1.00 89.50 171 ASN A CA 1
ATOM 1361 C C . ASN A 1 171 ? 2.283 3.652 19.688 1.00 89.50 171 ASN A C 1
ATOM 1363 O O . ASN A 1 171 ? 3.342 3.412 19.098 1.00 89.50 171 ASN A O 1
ATOM 1367 N N . GLU A 1 172 ? 2.044 3.192 20.916 1.00 90.62 172 GLU A N 1
ATOM 1368 C CA . GLU A 1 172 ? 2.928 2.256 21.605 1.00 90.62 172 GLU A CA 1
ATOM 1369 C C . GLU A 1 172 ? 2.937 0.900 20.896 1.00 90.62 172 GLU A C 1
ATOM 1371 O O . GLU A 1 172 ? 4.013 0.382 20.607 1.00 90.62 172 GLU A O 1
ATOM 1376 N N . ALA A 1 173 ? 1.772 0.374 20.514 1.00 89.88 173 ALA A N 1
ATOM 1377 C CA . ALA A 1 173 ? 1.654 -0.864 19.751 1.00 89.88 173 ALA A CA 1
ATOM 1378 C C . ALA A 1 173 ? 2.406 -0.778 18.416 1.00 89.88 173 ALA A C 1
ATOM 1380 O O . ALA A 1 173 ? 3.221 -1.650 18.115 1.00 89.88 173 ALA A O 1
ATOM 1381 N N . GLN A 1 174 ? 2.212 0.309 17.662 1.00 89.31 174 GLN A N 1
ATOM 1382 C CA . GLN A 1 174 ? 2.958 0.581 16.434 1.00 89.31 174 GLN A CA 1
ATOM 1383 C C . GLN A 1 174 ? 4.470 0.582 16.697 1.00 89.31 174 GLN A C 1
ATOM 1385 O O . GLN A 1 174 ? 5.237 -0.070 15.987 1.00 89.31 174 GLN A O 1
ATOM 1390 N N . SER A 1 175 ? 4.908 1.309 17.727 1.00 89.06 175 SER A N 1
ATOM 1391 C CA . SER A 1 175 ? 6.323 1.408 18.089 1.00 89.06 175 SER A CA 1
ATOM 1392 C C . SER A 1 175 ? 6.914 0.054 18.472 1.00 89.06 175 SER A C 1
ATOM 1394 O O . SER A 1 175 ? 8.044 -0.236 18.087 1.00 89.06 175 SER A O 1
ATOM 1396 N N . SER A 1 176 ? 6.174 -0.768 19.213 1.00 89.06 176 SER A N 1
ATOM 1397 C CA . SER A 1 176 ? 6.598 -2.104 19.631 1.00 89.06 176 SER A CA 1
ATOM 1398 C C . SER A 1 176 ? 6.707 -3.053 18.441 1.00 89.06 176 SER A C 1
ATOM 1400 O O . SER A 1 176 ? 7.769 -3.646 18.254 1.00 89.06 176 SER A O 1
ATOM 1402 N N . TRP A 1 177 ? 5.689 -3.098 17.570 1.00 89.06 177 TRP A N 1
ATOM 1403 C CA . TRP A 1 177 ? 5.721 -3.878 16.325 1.00 89.06 177 TRP A CA 1
ATOM 1404 C C . TRP A 1 177 ? 6.962 -3.543 15.489 1.00 89.06 177 TRP A C 1
ATOM 1406 O O . TRP A 1 177 ? 7.750 -4.419 15.131 1.00 89.06 177 TRP A O 1
ATOM 1416 N N . ASN A 1 178 ? 7.175 -2.246 15.256 1.00 82.94 178 ASN A N 1
ATOM 1417 C CA . ASN A 1 178 ? 8.260 -1.731 14.427 1.00 82.94 178 ASN A CA 1
ATOM 1418 C C . ASN A 1 178 ? 9.660 -1.910 15.051 1.00 82.94 178 ASN A C 1
ATOM 1420 O O . ASN A 1 178 ? 10.658 -1.835 14.333 1.00 82.94 178 ASN A O 1
ATOM 1424 N N . ARG A 1 179 ? 9.770 -2.105 16.375 1.00 81.50 179 ARG A N 1
ATOM 1425 C CA . ARG A 1 179 ? 11.053 -2.320 17.073 1.00 81.50 179 ARG A CA 1
ATOM 1426 C C . ARG A 1 179 ? 11.421 -3.791 17.211 1.00 81.50 179 ARG A C 1
ATOM 1428 O O . ARG A 1 179 ? 12.608 -4.107 17.164 1.00 81.50 179 ARG A O 1
ATOM 1435 N N . GLU A 1 180 ? 10.447 -4.669 17.437 1.00 67.00 180 GLU A N 1
ATOM 1436 C CA . GLU A 1 180 ? 10.726 -6.065 17.789 1.00 67.00 180 GLU A CA 1
ATOM 1437 C C . GLU A 1 180 ? 11.218 -6.911 16.615 1.00 67.00 180 GLU A C 1
ATOM 1439 O O . GLU A 1 180 ? 11.898 -7.909 16.843 1.00 67.00 180 GLU A O 1
ATOM 1444 N N . ASN A 1 181 ? 10.928 -6.544 15.365 1.00 60.03 181 ASN A N 1
ATOM 1445 C CA . ASN A 1 181 ? 11.296 -7.359 14.210 1.00 60.03 181 ASN A CA 1
ATOM 1446 C C . ASN A 1 181 ? 11.622 -6.473 13.000 1.00 60.03 181 ASN A C 1
ATOM 1448 O O . ASN A 1 181 ? 10.775 -5.711 12.554 1.00 60.03 181 ASN A O 1
ATOM 1452 N N . GLY A 1 182 ? 12.850 -6.578 12.472 1.00 53.72 182 GLY A N 1
ATOM 1453 C CA . GLY A 1 182 ? 13.300 -5.860 11.269 1.00 53.72 182 GLY A CA 1
ATOM 1454 C C . GLY A 1 182 ? 12.543 -6.238 9.982 1.00 53.72 182 GLY A C 1
ATOM 1455 O O . GLY A 1 182 ? 11.448 -6.789 10.029 1.00 53.72 182 GLY A O 1
ATOM 1456 N N . GLU A 1 183 ? 13.157 -5.989 8.817 1.00 55.56 183 GLU A N 1
ATOM 1457 C CA . GLU A 1 183 ? 12.558 -6.041 7.459 1.00 55.56 183 GLU A CA 1
ATOM 1458 C C . GLU A 1 183 ? 11.675 -7.267 7.117 1.00 55.56 183 GLU A C 1
ATOM 1460 O O . GLU A 1 183 ? 10.870 -7.198 6.193 1.00 55.56 183 GLU A O 1
ATOM 1465 N N . LEU A 1 184 ? 11.779 -8.380 7.852 1.00 53.91 184 LEU A N 1
ATOM 1466 C CA . LEU A 1 184 ? 11.062 -9.634 7.595 1.00 53.91 184 LEU A CA 1
ATOM 1467 C C . LEU A 1 184 ? 9.560 -9.623 7.941 1.00 53.91 184 LEU A C 1
ATOM 1469 O O . LEU A 1 184 ? 8.841 -10.464 7.410 1.00 53.91 184 LEU A O 1
ATOM 1473 N N . ARG A 1 185 ? 9.082 -8.731 8.824 1.00 64.31 185 ARG A N 1
ATOM 1474 C CA . ARG A 1 185 ? 7.653 -8.645 9.220 1.00 64.31 185 ARG A CA 1
ATOM 1475 C C . ARG A 1 185 ? 6.930 -7.396 8.707 1.00 64.31 185 ARG A C 1
ATOM 1477 O O . ARG A 1 185 ? 5.740 -7.238 8.950 1.00 64.31 185 ARG A O 1
ATOM 1484 N N . GLY A 1 186 ? 7.642 -6.537 7.982 1.00 70.31 186 GLY A N 1
ATOM 1485 C CA . GLY A 1 186 ? 7.115 -5.271 7.487 1.00 70.31 186 GLY A CA 1
ATOM 1486 C C . GLY A 1 186 ? 6.868 -4.224 8.579 1.00 70.31 186 GLY A C 1
ATOM 1487 O O . GLY A 1 186 ? 6.966 -4.490 9.777 1.00 70.31 186 GLY A O 1
ATOM 1488 N N . PHE A 1 187 ? 6.592 -2.997 8.149 1.00 78.44 187 PHE A N 1
ATOM 1489 C CA . PHE A 1 187 ? 6.576 -1.798 8.975 1.00 78.44 187 PHE A CA 1
ATOM 1490 C C . PHE A 1 187 ? 5.235 -1.077 8.866 1.00 78.44 187 PHE A C 1
ATOM 1492 O O . PHE A 1 187 ? 4.773 -0.783 7.764 1.00 78.44 187 PHE A O 1
ATOM 1499 N N . ILE A 1 188 ? 4.644 -0.738 10.011 1.00 82.88 188 ILE A N 1
ATOM 1500 C CA . ILE A 1 188 ? 3.465 0.128 10.062 1.00 82.88 188 ILE A CA 1
ATOM 1501 C C . ILE A 1 188 ? 3.963 1.569 9.934 1.00 82.88 188 ILE A C 1
ATOM 1503 O O . ILE A 1 188 ? 4.592 2.096 10.860 1.00 82.88 188 ILE A O 1
ATOM 1507 N N . HIS A 1 189 ? 3.710 2.214 8.795 1.00 79.00 189 HIS A N 1
ATOM 1508 C CA . HIS A 1 189 ? 4.201 3.565 8.514 1.00 79.00 189 HIS A CA 1
ATOM 1509 C C . HIS A 1 189 ? 3.563 4.619 9.415 1.00 79.00 189 HIS A C 1
ATOM 1511 O O . HIS A 1 189 ? 4.258 5.498 9.925 1.00 79.00 189 HIS A O 1
ATOM 1517 N N . SER A 1 190 ? 2.245 4.554 9.613 1.00 79.88 190 SER A N 1
ATOM 1518 C CA . SER A 1 190 ? 1.550 5.521 10.461 1.00 79.88 190 SER A CA 1
ATOM 1519 C C . SER A 1 190 ? 0.240 4.986 11.013 1.00 79.88 190 SER A C 1
ATOM 1521 O O . SER A 1 190 ? -0.460 4.215 10.358 1.00 79.88 190 SER A O 1
ATOM 1523 N N . VAL A 1 191 ? -0.107 5.458 12.208 1.00 81.50 191 VAL A N 1
ATOM 1524 C CA . VAL A 1 191 ? -1.458 5.367 12.747 1.00 81.50 191 VAL A CA 1
ATOM 1525 C C . VAL A 1 191 ? -1.849 6.725 13.306 1.00 81.50 191 VAL A C 1
ATOM 1527 O O . VAL A 1 191 ? -1.041 7.393 13.946 1.00 81.50 191 VAL A O 1
ATOM 1530 N N . GLY A 1 192 ? -3.080 7.159 13.058 1.00 79.19 192 GLY A N 1
ATOM 1531 C CA . GLY A 1 192 ? -3.564 8.408 13.630 1.00 79.19 192 GLY A CA 1
ATOM 1532 C C . GLY A 1 192 ? -5.077 8.497 13.678 1.00 79.19 192 GLY A C 1
ATOM 1533 O O . GLY A 1 192 ? -5.771 8.011 12.783 1.00 79.19 192 GLY A O 1
ATOM 1534 N N . LEU A 1 193 ? -5.587 9.152 14.720 1.00 79.88 193 LEU A N 1
ATOM 1535 C CA . LEU A 1 193 ? -6.992 9.525 14.794 1.00 79.88 193 LEU A CA 1
ATOM 1536 C C . LEU A 1 193 ? -7.317 10.530 13.682 1.00 79.88 193 LEU A C 1
ATOM 1538 O O .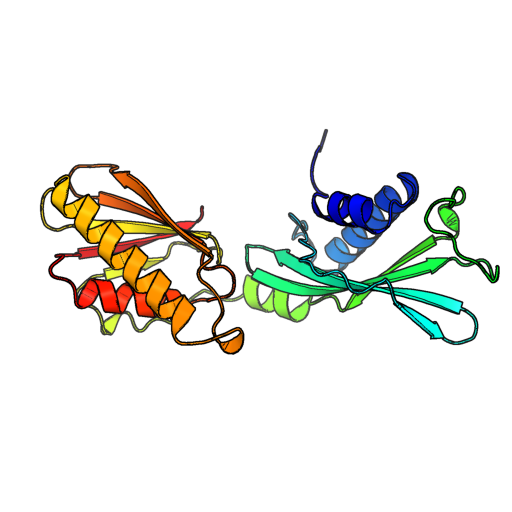 LEU A 1 193 ? -6.713 11.598 13.593 1.00 79.88 193 LEU A O 1
ATOM 1542 N N . VAL A 1 194 ? -8.301 10.191 12.857 1.00 70.94 194 VAL A N 1
ATOM 1543 C CA . VAL A 1 194 ? -8.817 11.056 11.792 1.00 70.94 194 VAL A CA 1
ATOM 1544 C C . VAL A 1 194 ? -9.917 11.946 12.334 1.00 70.94 194 VAL A C 1
ATOM 1546 O O . VAL A 1 194 ? -9.916 13.153 12.106 1.00 70.94 194 VAL A O 1
ATOM 1549 N N . THR A 1 195 ? -10.886 11.349 13.025 1.00 76.00 195 THR A N 1
ATOM 1550 C CA . THR A 1 195 ? -12.029 12.085 13.553 1.00 76.00 195 THR A CA 1
ATOM 1551 C C . THR A 1 195 ? -12.732 11.304 14.655 1.00 76.00 195 THR A C 1
ATOM 1553 O O . THR A 1 195 ? -12.729 10.072 14.677 1.00 76.00 195 THR A O 1
ATOM 1556 N N . GLN A 1 196 ? -13.378 12.042 15.551 1.00 74.12 196 GLN A N 1
ATOM 1557 C CA . GLN A 1 196 ? -14.462 11.530 16.371 1.00 74.12 196 GLN A CA 1
ATOM 1558 C C . GLN A 1 196 ? -15.761 11.851 15.627 1.00 74.12 196 GLN A C 1
ATOM 1560 O O . GLN A 1 196 ? -16.185 13.006 15.579 1.00 74.12 196 GLN A O 1
ATOM 1565 N N . SER A 1 197 ? -16.353 10.841 14.986 1.00 66.62 197 SER A N 1
ATOM 1566 C CA . SER A 1 197 ? -17.520 11.062 14.125 1.00 66.62 197 SER A CA 1
ATOM 1567 C C . SER A 1 197 ? -18.809 11.234 14.929 1.00 66.62 197 SER A C 1
ATOM 1569 O O . SER A 1 197 ? -19.721 11.925 14.477 1.00 66.62 197 SER A O 1
ATOM 1571 N N . ASP A 1 198 ? -18.891 10.623 16.113 1.00 75.94 198 ASP A N 1
ATOM 1572 C CA . ASP A 1 198 ? -20.023 10.758 17.028 1.00 75.94 198 ASP A CA 1
ATOM 1573 C C . ASP A 1 198 ? -19.605 10.521 18.500 1.00 75.94 198 ASP A C 1
ATOM 1575 O O . ASP A 1 198 ? -18.420 10.492 18.843 1.00 75.94 198 ASP A O 1
ATOM 1579 N N . GLN A 1 199 ? -20.578 10.411 19.411 1.00 81.81 199 GLN A N 1
ATOM 1580 C CA . GLN A 1 199 ? -20.307 10.224 20.841 1.00 81.81 199 GLN A CA 1
ATOM 1581 C C . GLN A 1 199 ? -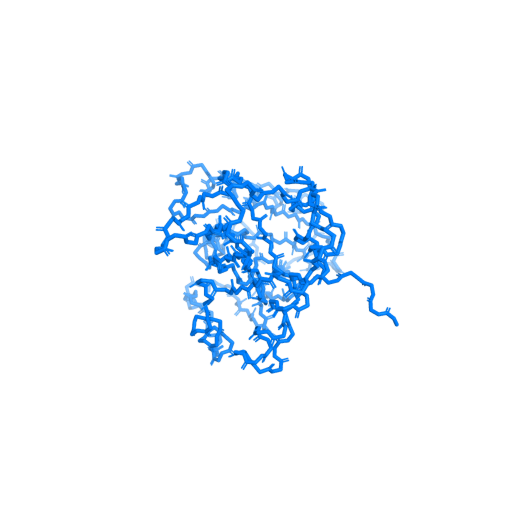19.673 8.868 21.176 1.00 81.81 199 GLN A C 1
ATOM 1583 O O . GLN A 1 199 ? -19.087 8.759 22.245 1.00 81.81 199 GLN A O 1
ATOM 1588 N N . ASN A 1 200 ? -19.744 7.864 20.301 1.00 86.12 200 ASN A N 1
ATOM 1589 C CA . ASN A 1 200 ? -19.322 6.488 20.570 1.00 86.12 200 ASN A CA 1
ATOM 1590 C C . ASN A 1 200 ? -18.427 5.887 19.465 1.00 86.12 200 ASN A C 1
ATOM 1592 O O . ASN A 1 200 ? -18.041 4.726 19.575 1.00 86.12 200 ASN A O 1
ATOM 1596 N N . LEU A 1 201 ? -18.080 6.651 18.430 1.00 88.00 201 LEU A N 1
ATOM 1597 C CA . LEU A 1 201 ? -17.295 6.229 17.277 1.00 88.00 201 LEU A CA 1
ATOM 1598 C C . LEU A 1 201 ? -16.011 7.047 17.121 1.00 88.00 201 LEU A C 1
ATOM 1600 O O . LEU A 1 201 ? -16.038 8.272 16.945 1.00 88.00 201 LEU A O 1
ATOM 1604 N N . LEU A 1 202 ? -14.884 6.338 17.098 1.00 86.88 202 LEU A N 1
ATOM 1605 C CA . LEU A 1 202 ? -13.582 6.874 16.711 1.00 86.88 202 LEU A CA 1
ATOM 1606 C C . LEU A 1 202 ? -13.165 6.305 15.366 1.00 86.88 202 LEU A C 1
ATOM 1608 O O . LEU A 1 202 ? -13.297 5.109 15.132 1.00 86.88 202 LEU A O 1
ATOM 1612 N N . ILE A 1 203 ? -12.625 7.159 14.503 1.00 86.00 203 ILE A N 1
ATOM 1613 C CA . ILE A 1 203 ? -12.103 6.753 13.202 1.00 86.00 203 ILE A CA 1
ATOM 1614 C C . ILE A 1 203 ? -10.604 7.004 13.191 1.00 86.00 203 ILE A C 1
ATOM 1616 O O . ILE A 1 203 ? -10.152 8.148 13.274 1.00 86.00 203 ILE A O 1
ATOM 1620 N N . PHE A 1 204 ? -9.839 5.931 13.057 1.00 87.06 204 PHE A N 1
ATOM 1621 C CA . PHE A 1 204 ? -8.401 5.947 12.849 1.00 87.06 204 PHE A CA 1
ATOM 1622 C C . PHE A 1 204 ? -8.084 5.686 11.382 1.00 87.06 204 PHE A C 1
ATOM 1624 O O . PHE A 1 204 ? -8.796 4.960 10.693 1.00 87.06 204 PHE A O 1
ATOM 1631 N N . LYS A 1 205 ? -6.987 6.260 10.905 1.00 84.38 205 LYS A N 1
ATOM 1632 C CA . LYS A 1 205 ? -6.358 5.879 9.647 1.00 84.38 205 LYS A CA 1
ATOM 1633 C C . LYS A 1 205 ? -5.077 5.145 9.983 1.00 84.38 205 LYS A C 1
ATOM 1635 O O . LYS A 1 205 ? -4.254 5.654 10.744 1.00 84.38 205 LYS A O 1
ATOM 1640 N N . ILE A 1 206 ? -4.927 3.971 9.394 1.00 85.06 206 ILE A N 1
ATOM 1641 C CA . ILE A 1 206 ? -3.743 3.138 9.521 1.00 85.06 206 ILE A CA 1
ATOM 1642 C C . ILE A 1 206 ? -3.124 3.019 8.134 1.00 85.06 206 ILE A C 1
ATOM 1644 O O . ILE A 1 206 ? -3.802 2.667 7.173 1.00 85.06 206 ILE A O 1
ATOM 1648 N N . ASP A 1 207 ? -1.838 3.331 8.036 1.00 82.56 207 ASP A N 1
ATOM 1649 C CA . ASP A 1 207 ? -0.985 2.945 6.918 1.00 82.56 207 ASP A CA 1
ATOM 1650 C C . ASP A 1 207 ? -0.103 1.785 7.381 1.00 82.56 207 ASP A C 1
ATOM 1652 O O . ASP A 1 207 ? 0.896 1.979 8.081 1.00 82.56 207 ASP A O 1
ATOM 1656 N N . LEU A 1 208 ? -0.511 0.575 7.008 1.00 79.31 208 LEU A N 1
ATOM 1657 C CA . LEU A 1 208 ? 0.181 -0.664 7.336 1.00 79.31 208 LEU A CA 1
ATOM 1658 C C . LEU A 1 208 ? 1.486 -0.848 6.557 1.00 79.31 208 LEU A C 1
ATOM 1660 O O . LEU A 1 208 ? 2.174 -1.826 6.822 1.00 79.31 208 LEU A O 1
ATOM 1664 N N . GLY A 1 209 ? 1.838 0.031 5.610 1.00 76.88 209 GLY A N 1
ATOM 1665 C CA . GLY A 1 209 ? 3.025 -0.128 4.773 1.00 76.88 209 GLY A CA 1
ATOM 1666 C C . GLY A 1 209 ? 3.108 -1.529 4.157 1.00 76.88 209 GLY A C 1
ATOM 1667 O O . GLY A 1 209 ? 2.220 -1.964 3.430 1.00 76.88 209 GLY A O 1
ATOM 1668 N N . ASN A 1 210 ? 4.169 -2.266 4.475 1.00 71.69 210 ASN A N 1
ATOM 1669 C CA . ASN A 1 210 ? 4.341 -3.666 4.073 1.00 71.69 210 ASN A CA 1
ATOM 1670 C C . ASN A 1 210 ? 4.082 -4.676 5.211 1.00 71.69 210 ASN A C 1
ATOM 1672 O O . ASN A 1 210 ? 4.443 -5.841 5.069 1.00 71.69 210 ASN A O 1
ATOM 1676 N N . ALA A 1 211 ? 3.491 -4.249 6.331 1.00 76.88 211 ALA A N 1
ATOM 1677 C CA . ALA A 1 211 ? 3.283 -5.066 7.531 1.00 76.88 211 ALA A CA 1
ATOM 1678 C C . ALA A 1 211 ? 2.098 -6.047 7.445 1.00 76.88 211 ALA A C 1
ATOM 1680 O O . ALA A 1 211 ? 2.008 -6.972 8.248 1.00 76.88 211 ALA A O 1
ATOM 1681 N N . GLY A 1 212 ? 1.204 -5.869 6.469 1.00 77.38 212 GLY A N 1
ATOM 1682 C CA . GLY A 1 212 ? 0.158 -6.845 6.158 1.00 77.38 212 GLY A CA 1
ATOM 1683 C C . GLY A 1 212 ? -0.892 -7.039 7.258 1.00 77.38 212 GLY A C 1
ATOM 1684 O O . GLY A 1 212 ? -1.149 -6.157 8.077 1.00 77.38 212 GLY A O 1
ATOM 1685 N N . TRP A 1 213 ? -1.547 -8.200 7.239 1.00 78.69 213 TRP A N 1
ATOM 1686 C CA . TRP A 1 213 ? -2.663 -8.528 8.133 1.00 78.69 213 TRP A CA 1
ATOM 1687 C C . TRP A 1 213 ? -2.207 -8.868 9.549 1.00 78.69 213 TRP A C 1
ATOM 1689 O O . TRP A 1 213 ? -2.940 -8.626 10.503 1.00 78.69 213 TRP A O 1
ATOM 1699 N N . GLU A 1 214 ? -0.998 -9.396 9.689 1.00 82.12 214 GLU A N 1
ATOM 1700 C CA . GLU A 1 214 ? -0.402 -9.795 10.959 1.00 82.12 214 GLU A CA 1
ATOM 1701 C C . GLU A 1 214 ? -0.213 -8.586 11.884 1.00 82.12 214 GLU A C 1
ATOM 1703 O O . GLU A 1 214 ? -0.462 -8.665 13.085 1.00 82.12 214 GLU A O 1
ATOM 1708 N N . ALA A 1 215 ? 0.160 -7.437 11.313 1.00 85.44 215 ALA A N 1
ATOM 1709 C CA . ALA A 1 215 ? 0.223 -6.176 12.042 1.00 85.44 215 ALA A CA 1
ATOM 1710 C C . ALA A 1 215 ? -1.154 -5.716 12.529 1.00 85.44 215 ALA A C 1
ATOM 1712 O O . ALA A 1 215 ? -1.283 -5.187 13.632 1.00 85.44 215 ALA A O 1
ATOM 1713 N N . LEU A 1 216 ? -2.191 -5.924 11.717 1.00 86.19 216 LEU A N 1
ATOM 1714 C CA . LEU A 1 216 ? -3.556 -5.564 12.078 1.00 86.19 216 LEU A CA 1
ATOM 1715 C C . LEU A 1 216 ? -4.104 -6.467 13.192 1.00 86.19 216 LEU A C 1
ATOM 1717 O O . LEU A 1 216 ? -4.709 -5.965 14.136 1.00 86.19 216 LEU A O 1
ATOM 1721 N N . GLU A 1 217 ? -3.849 -7.774 13.114 1.00 85.44 217 GLU A N 1
ATOM 1722 C CA . GLU A 1 217 ? -4.185 -8.734 14.171 1.00 85.44 217 GLU A CA 1
ATOM 1723 C C . GLU A 1 217 ? -3.514 -8.357 15.494 1.00 85.44 217 GLU A C 1
ATOM 1725 O O . GLU A 1 217 ? -4.191 -8.249 16.514 1.00 85.44 217 GLU A O 1
ATOM 1730 N N . TYR A 1 218 ? -2.220 -8.035 15.464 1.00 88.12 218 TYR A N 1
ATOM 1731 C CA . TYR A 1 218 ? -1.495 -7.567 16.643 1.00 88.12 218 TYR A CA 1
ATOM 1732 C C . TYR A 1 218 ? -2.114 -6.300 17.256 1.00 88.12 218 TYR A C 1
ATOM 1734 O O . TYR A 1 218 ? -2.281 -6.206 18.473 1.00 88.12 218 TYR A O 1
ATOM 1742 N N . LEU A 1 219 ? -2.512 -5.322 16.435 1.00 88.75 219 LEU A N 1
ATOM 1743 C CA . LEU A 1 219 ? -3.208 -4.131 16.935 1.00 88.75 219 LEU A CA 1
ATOM 1744 C C . LEU A 1 219 ? -4.536 -4.491 17.621 1.00 88.75 219 LEU A C 1
ATOM 1746 O O . LEU A 1 219 ? -4.882 -3.884 18.634 1.00 88.75 219 LEU A O 1
ATOM 1750 N N . PHE A 1 220 ? -5.272 -5.479 17.107 1.00 88.88 220 PHE A N 1
ATOM 1751 C CA . PHE A 1 220 ? -6.528 -5.930 17.712 1.00 88.88 220 PHE A CA 1
ATOM 1752 C C . PHE A 1 220 ? -6.305 -6.654 19.036 1.00 88.88 220 PHE A C 1
ATOM 1754 O O . PHE A 1 220 ? -7.064 -6.423 19.973 1.00 88.88 220 PHE A O 1
ATOM 1761 N N . GLU A 1 221 ? -5.249 -7.460 19.151 1.00 89.00 221 GLU A N 1
ATOM 1762 C CA . GLU A 1 221 ? -4.863 -8.097 20.415 1.00 89.00 221 GLU A CA 1
ATOM 1763 C C . GLU A 1 221 ? -4.549 -7.061 21.502 1.00 89.00 221 GLU A C 1
ATOM 1765 O O . GLU A 1 221 ? -4.994 -7.202 22.644 1.00 89.00 221 GLU A O 1
ATOM 1770 N N . ILE A 1 222 ? -3.842 -5.981 21.150 1.00 90.12 222 ILE A N 1
ATOM 1771 C CA . ILE A 1 222 ? -3.558 -4.887 22.087 1.00 90.12 222 ILE A CA 1
ATOM 1772 C C . ILE A 1 222 ? -4.846 -4.183 22.530 1.00 90.12 222 ILE A C 1
ATOM 1774 O O . ILE A 1 222 ? -4.990 -3.843 23.705 1.00 90.12 222 ILE A O 1
ATOM 1778 N N . LEU A 1 223 ? -5.797 -3.978 21.617 1.00 88.19 223 LEU A N 1
ATOM 1779 C CA . LEU A 1 223 ? -7.080 -3.355 21.944 1.00 88.19 223 LEU A CA 1
ATOM 1780 C C . LEU A 1 223 ? -7.972 -4.261 22.794 1.00 88.19 223 LEU A C 1
ATOM 1782 O O . LEU A 1 223 ? -8.593 -3.770 23.732 1.00 88.19 223 LEU A O 1
ATOM 1786 N N . GLU A 1 224 ? -7.997 -5.565 22.525 1.00 85.75 224 GLU A N 1
ATOM 1787 C CA . GLU A 1 224 ? -8.695 -6.560 23.350 1.00 85.75 224 GLU A CA 1
ATOM 1788 C C . GLU A 1 224 ? -8.134 -6.597 24.779 1.00 85.75 224 GLU A C 1
ATOM 1790 O O . GLU A 1 224 ? -8.889 -6.663 25.746 1.00 85.75 224 GLU A O 1
ATOM 1795 N N . GLY A 1 225 ? -6.808 -6.514 24.925 1.00 83.31 225 GLY A N 1
ATOM 1796 C CA . GLY A 1 225 ? -6.132 -6.481 26.224 1.00 83.31 225 GLY A CA 1
ATOM 1797 C C . GLY A 1 225 ? -6.229 -5.143 26.964 1.00 83.31 225 GLY A C 1
ATOM 1798 O O . GLY A 1 225 ? -5.770 -5.037 28.103 1.00 83.31 225 GLY A O 1
ATOM 1799 N N . SER A 1 226 ? -6.795 -4.116 26.333 1.00 82.38 226 SER A N 1
ATOM 1800 C CA . SER A 1 226 ? -6.912 -2.781 26.911 1.00 82.38 226 SER A CA 1
ATOM 1801 C C . SER A 1 226 ? -8.170 -2.640 27.779 1.00 82.38 226 SER A C 1
ATOM 1803 O O . SER A 1 226 ? -9.123 -3.405 27.672 1.00 82.38 226 SER A O 1
ATOM 1805 N N . GLU A 1 227 ? -8.228 -1.619 28.637 1.00 79.50 227 GLU A N 1
ATOM 1806 C CA . GLU A 1 227 ? -9.422 -1.347 29.462 1.00 79.50 227 GLU A CA 1
ATOM 1807 C C . GLU A 1 227 ? -10.626 -0.817 28.645 1.00 79.50 227 GLU A C 1
ATOM 1809 O O . GLU A 1 227 ? -11.688 -0.497 29.192 1.00 79.50 227 GLU A O 1
ATOM 1814 N N . PHE A 1 228 ? -10.477 -0.706 27.323 1.00 74.31 228 PHE A N 1
ATOM 1815 C CA . PHE A 1 228 ? -11.454 -0.108 26.428 1.00 74.31 228 PHE A CA 1
ATOM 1816 C C . PHE A 1 228 ? -12.531 -1.118 26.056 1.00 74.31 228 PHE A C 1
ATOM 1818 O O . PHE A 1 228 ? -12.270 -2.189 25.519 1.00 74.31 228 PHE A O 1
ATOM 1825 N N . LYS A 1 229 ? -13.791 -0.734 26.270 1.00 79.75 229 LYS A N 1
ATOM 1826 C CA . LYS A 1 229 ? -14.950 -1.538 25.864 1.00 79.75 229 LYS A CA 1
ATOM 1827 C C . LYS A 1 229 ? -15.257 -1.338 24.384 1.00 79.75 229 LYS A C 1
ATOM 1829 O O . LYS A 1 229 ? -16.267 -0.715 24.034 1.00 79.75 229 LYS A O 1
ATOM 1834 N N . VAL A 1 230 ? -14.365 -1.842 23.539 1.00 82.81 230 VAL A N 1
ATOM 1835 C CA . VAL A 1 230 ? -14.608 -1.979 22.105 1.00 82.81 230 VAL A CA 1
ATOM 1836 C C . VAL A 1 230 ? -15.752 -2.970 21.924 1.00 82.81 230 VAL A C 1
ATOM 1838 O O . VAL A 1 230 ? -15.790 -4.023 22.549 1.00 82.81 230 VAL A O 1
ATOM 1841 N N . THR A 1 231 ? -16.733 -2.604 21.111 1.00 82.38 231 THR A N 1
ATOM 1842 C CA . THR A 1 231 ? -17.875 -3.475 20.786 1.00 82.38 231 THR A CA 1
ATOM 1843 C C . THR A 1 231 ? -17.808 -3.958 19.348 1.00 82.38 231 THR A C 1
ATOM 1845 O O . THR A 1 231 ? -18.226 -5.076 19.041 1.00 82.38 231 THR A O 1
ATOM 1848 N N . ARG A 1 232 ? -17.256 -3.123 18.466 1.00 82.44 232 ARG A N 1
ATOM 1849 C CA . ARG A 1 232 ? -17.117 -3.416 17.050 1.00 82.44 232 ARG A CA 1
ATOM 1850 C C . ARG A 1 232 ? -15.969 -2.632 16.445 1.00 82.44 232 ARG A C 1
ATOM 1852 O O . ARG A 1 232 ? -15.739 -1.476 16.801 1.00 82.44 232 ARG A O 1
ATOM 1859 N N . ILE A 1 233 ? -15.322 -3.282 15.497 1.00 82.06 233 ILE A N 1
ATOM 1860 C CA . ILE A 1 233 ? -14.346 -2.724 14.588 1.00 82.06 233 ILE A CA 1
ATOM 1861 C C . ILE A 1 233 ? -14.889 -2.876 13.168 1.00 82.06 233 ILE A C 1
ATOM 1863 O O . ILE A 1 233 ? -15.186 -3.992 12.737 1.00 82.06 233 ILE A O 1
ATOM 1867 N N . GLU A 1 234 ? -15.018 -1.765 12.448 1.00 82.56 234 GLU A N 1
ATOM 1868 C CA . GLU A 1 234 ? -15.229 -1.790 10.998 1.00 82.56 234 GLU A CA 1
ATOM 1869 C C . GLU A 1 234 ? -13.952 -1.359 10.283 1.00 82.56 234 GLU A C 1
ATOM 1871 O O . GLU A 1 234 ? -13.297 -0.386 10.665 1.00 82.56 234 GLU A O 1
ATOM 1876 N N . LEU A 1 235 ? -13.604 -2.119 9.251 1.00 79.81 235 LEU A N 1
ATOM 1877 C CA . LEU A 1 235 ? -12.466 -1.859 8.392 1.00 79.81 235 LEU A CA 1
ATOM 1878 C C . LEU A 1 235 ? -12.963 -1.455 7.005 1.00 79.81 235 LEU A C 1
ATOM 1880 O O . LEU A 1 235 ? -13.583 -2.262 6.301 1.00 79.81 235 LEU A O 1
ATOM 1884 N N . ASP A 1 236 ? -12.646 -0.224 6.622 1.00 68.81 236 ASP A N 1
ATOM 1885 C CA . ASP A 1 236 ? -13.068 0.382 5.362 1.00 68.81 236 ASP A CA 1
ATOM 1886 C C . ASP A 1 236 ? -11.877 0.848 4.518 1.00 68.81 236 ASP A C 1
ATOM 1888 O O . ASP A 1 236 ? -10.772 1.080 5.018 1.00 68.81 236 ASP A O 1
ATOM 1892 N N . ASN A 1 237 ? -12.128 1.011 3.219 1.00 63.72 237 ASN A N 1
ATOM 1893 C CA . ASN A 1 237 ? -11.199 1.656 2.297 1.00 63.72 237 ASN A CA 1
ATOM 1894 C C . ASN A 1 237 ? -11.013 3.140 2.631 1.00 63.72 237 ASN A C 1
ATOM 1896 O O . ASN A 1 237 ? -11.980 3.832 2.965 1.00 63.72 237 ASN A O 1
ATOM 1900 N N . TYR A 1 238 ? -9.777 3.618 2.471 1.00 53.53 238 TYR A N 1
ATOM 1901 C CA . TYR A 1 238 ? -9.451 5.043 2.420 1.00 53.53 238 TYR A CA 1
ATOM 1902 C C . TYR A 1 238 ? -9.448 5.573 0.983 1.00 53.53 238 TYR A C 1
ATOM 1904 O O . TYR A 1 238 ? -8.881 4.883 0.106 1.00 53.53 238 TYR A O 1
#

Radius of gyration: 22.68 Å; chains: 1; bounding box: 49×32×62 Å

Foldseek 3Di:
DDPDQPPVLVVVCVPQVFDPVLSVVQVVQAQVVVCVLQPPQRQRDAFFDDPWDDFDFDDDPLWTKTKTWGWGAGLHDIDIWMKIKTFQDSPPDDRRHDDPDCVRMDIDTPDDPSVVVVVVVPDPDDLPAPQVVFQAGEAEDDERPPKKKKKWFAPFFDDPVNQVVLVVLLVVLQVCVPPPDPPPQAHWPDKDFPDDPDRGITIMITRRGRNPSVSVNSSRVSVRVDPTRTHYIYIDYD

Sequence (238 aa):
MNNNNYQWLSSLEVAFNPDANFLKKMGQTLEAMSDRALGSASLVGAFLMPPMPEAFQISSRGQNIYSLDGDLVIDGFGYRVQICWEYSDDSEKFDIKKISDTEKLRFWWCKFPVKEILQEQNKSFSIPINVASFSFVVESKTIVLPHILFQIHCASAITTELVENLNAIINEAQSSWNRENGELRGFIHSVGLVTQSDQNLLIFKIDLGNAGWEALEYLFEILEGSEFKVTRIELDNY

Secondary structure (DSSP, 8-state):
----S-HHHHHHHHHH---HHHHHHHHHHHHHHHHHHHSS-----EE-PSSPPP-EEEEETTEEEEEEEEEEEETTEEEEEEEEEEESS--S---GGG----TTEEEEEEE--HHHHHHHHT-----SS-GGGSSSEEEES---TTEEEEEEEESS---HHHHHHHHHHHHHHHHHHHHHS-TTS----EEEEEEE-SSSEEEEEEE-TT-HHHHHHHHHHHHHTSS--EEEEEEEE-